Protein 1DCQ (pdb70)

Structure (mmCIF, N/CA/C/O backbone):
data_1DCQ
#
_entry.id   1DCQ
#
_cell.length_a   73.935
_cell.length_b   132.208
_cell.length_c   59.817
_cell.angle_alpha   90.00
_cell.angle_beta   90.00
_cell.angle_gamma   90.00
#
_symmetry.space_group_name_H-M   'C 2 2 21'
#
loop_
_entity.id
_entity.type
_entity.pdbx_description
1 polymer 'PYK2-ASSOCIATED PROTEIN BETA'
2 non-polymer 'ZINC ION'
3 water water
#
loop_
_atom_site.group_PDB
_atom_site.id
_atom_site.type_symbol
_atom_site.label_atom_id
_atom_site.label_alt_id
_atom_site.label_comp_id
_atom_site.label_asym_id
_atom_site.label_entity_id
_atom_site.label_seq_id
_atom_site.pdbx_PDB_ins_code
_atom_site.Cartn_x
_atom_site.Cartn_y
_atom_site.Cartn_z
_atom_site.occupancy
_atom_site.B_iso_or_equiv
_atom_site.auth_seq_id
_atom_site.auth_comp_id
_atom_site.auth_asym_id
_atom_site.auth_atom_id
_atom_site.pdbx_PDB_model_num
ATOM 1 N N . LEU A 1 3 ? 32.843 27.132 16.580 1.00 40.36 247 LEU A N 1
ATOM 2 C CA . LEU A 1 3 ? 31.631 27.241 15.708 1.00 41.40 247 LEU A CA 1
ATOM 3 C C . LEU A 1 3 ? 30.874 25.912 15.672 1.00 39.94 247 LEU A C 1
ATOM 4 O O . LEU A 1 3 ? 29.770 25.791 16.189 1.00 39.67 247 LEU A O 1
ATOM 9 N N . THR A 1 4 ? 31.487 24.923 15.042 1.00 39.00 248 THR A N 1
ATOM 10 C CA . THR A 1 4 ? 30.885 23.614 14.950 1.00 39.35 248 THR A CA 1
ATOM 11 C C . THR A 1 4 ? 30.686 23.098 16.376 1.00 38.85 248 THR A C 1
ATOM 12 O O . THR A 1 4 ? 29.694 22.419 16.671 1.00 36.08 248 THR A O 1
ATOM 16 N N . LYS A 1 5 ? 31.615 23.447 17.267 1.00 36.04 249 LYS A N 1
ATOM 17 C CA . LYS A 1 5 ? 31.520 23.010 18.653 1.00 35.33 249 LYS A CA 1
ATOM 18 C C . LYS A 1 5 ? 30.336 23.673 19.325 1.00 35.59 249 LYS A C 1
ATOM 19 O O . LYS A 1 5 ? 29.624 23.044 20.117 1.00 34.68 249 LYS A O 1
ATOM 21 N N . GLU A 1 6 ? 30.102 24.942 19.020 1.00 32.96 250 GLU A N 1
ATOM 22 C CA . GLU A 1 6 ? 28.970 25.600 19.644 1.00 34.44 250 GLU A CA 1
ATOM 23 C C . GLU A 1 6 ? 27.621 25.038 19.154 1.00 31.16 250 GLU A C 1
ATOM 24 O O . GLU A 1 6 ? 26.656 24.997 19.915 1.00 29.25 250 GLU A O 1
ATOM 30 N N . ILE A 1 7 ? 27.567 24.601 17.898 1.00 28.57 251 ILE A N 1
ATOM 31 C CA . ILE A 1 7 ? 26.339 24.039 17.325 1.00 27.33 251 ILE A CA 1
ATOM 32 C C . ILE A 1 7 ? 26.116 22.658 17.945 1.00 29.05 251 ILE A C 1
ATOM 33 O O . ILE A 1 7 ? 24.988 22.269 18.256 1.00 26.29 251 ILE A O 1
ATOM 38 N N . ILE A 1 8 ? 27.208 21.931 18.149 1.00 30.55 252 ILE A N 1
ATOM 39 C CA . ILE A 1 8 ? 27.120 20.604 18.729 1.00 33.40 252 ILE A CA 1
ATOM 40 C C . ILE A 1 8 ? 26.619 20.633 20.171 1.00 34.35 252 ILE A C 1
ATOM 41 O O . ILE A 1 8 ? 25.818 19.789 20.573 1.00 34.78 252 ILE A O 1
ATOM 46 N N . SER A 1 9 ? 27.076 21.605 20.948 1.00 34.28 253 SER A N 1
ATOM 47 C CA . SER A 1 9 ? 26.637 21.703 22.332 1.00 36.15 253 SER A CA 1
ATOM 48 C C . SER A 1 9 ? 25.160 22.057 22.336 1.00 35.51 253 SER A C 1
ATOM 49 O O . SER A 1 9 ? 24.409 21.631 23.220 1.00 34.20 253 SER A O 1
ATOM 52 N N . GLU A 1 10 ? 24.758 22.859 21.353 1.00 33.34 254 GLU A N 1
ATOM 53 C CA . GLU A 1 10 ? 23.362 23.253 21.219 1.00 33.96 254 GLU A CA 1
ATOM 54 C C . GLU A 1 10 ? 22.546 21.996 20.885 1.00 31.32 254 GLU A C 1
ATOM 55 O O . GLU A 1 10 ? 21.518 21.715 21.503 1.00 30.76 254 GLU A O 1
ATOM 61 N N . VAL A 1 11 ? 23.029 21.235 19.913 1.00 28.16 255 VAL A N 1
ATOM 62 C CA . VAL A 1 11 ? 22.354 20.015 19.509 1.00 29.44 255 VAL A CA 1
ATOM 63 C C . VAL A 1 11 ? 22.231 19.045 20.686 1.00 31.16 255 VAL A C 1
ATOM 64 O O . VAL A 1 11 ? 21.192 18.418 20.880 1.00 28.52 255 VAL A O 1
ATOM 68 N N . GLN A 1 12 ? 23.286 18.936 21.486 1.00 32.23 256 GLN A N 1
ATOM 69 C CA . GLN A 1 12 ? 23.255 18.045 22.632 1.00 33.01 256 GLN A CA 1
ATOM 70 C C . GLN A 1 12 ? 22.288 18.527 23.703 1.00 34.25 256 GLN A C 1
ATOM 71 O O . GLN A 1 12 ? 21.750 17.718 24.457 1.00 33.54 256 GLN A O 1
ATOM 77 N N . ARG A 1 13 ? 22.064 19.837 23.777 1.00 34.69 257 ARG A N 1
ATOM 78 C CA . ARG A 1 13 ? 21.162 20.376 24.795 1.00 36.89 257 ARG A CA 1
ATOM 79 C C . ARG A 1 13 ? 19.697 20.398 24.380 1.00 35.64 257 ARG A C 1
ATOM 80 O O . ARG A 1 13 ? 18.834 20.723 25.194 1.00 35.31 257 ARG A O 1
ATOM 88 N N . MET A 1 14 ? 19.411 20.068 23.125 1.00 34.64 258 MET A N 1
ATOM 89 C CA . MET A 1 14 ? 18.025 20.076 22.666 1.00 35.31 258 MET A CA 1
ATOM 90 C C . MET A 1 14 ? 17.182 19.123 23.507 1.00 36.36 258 MET A C 1
ATOM 91 O O . MET A 1 14 ? 17.577 17.979 23.770 1.00 34.17 258 MET A O 1
ATOM 96 N N . THR A 1 15 ? 16.023 19.608 23.937 1.00 37.42 259 THR A N 1
ATOM 97 C CA . THR A 1 15 ? 15.130 18.797 24.754 1.00 38.71 259 THR A CA 1
ATOM 98 C C . THR A 1 15 ? 14.819 17.511 23.986 1.00 36.33 259 THR A C 1
ATOM 99 O O . THR A 1 15 ? 14.336 17.566 22.859 1.00 37.50 259 THR A O 1
ATOM 103 N N . GLY A 1 16 ? 15.112 16.360 24.593 1.00 34.68 260 GLY A N 1
ATOM 104 C CA . GLY A 1 16 ? 14.863 15.080 23.941 1.00 31.31 260 GLY A CA 1
ATOM 105 C C . GLY A 1 16 ? 16.125 14.438 23.368 1.00 30.09 260 GLY A C 1
ATOM 106 O O . GLY A 1 16 ? 16.154 13.246 23.058 1.00 28.46 260 GLY A O 1
ATOM 107 N N . ASN A 1 17 ? 17.183 15.225 23.217 1.00 27.72 261 ASN A N 1
ATOM 108 C CA . ASN A 1 17 ? 18.429 14.691 22.688 1.00 27.23 261 ASN A CA 1
ATOM 109 C C . ASN A 1 17 ? 19.317 14.121 23.794 1.00 27.18 261 ASN A C 1
ATOM 110 O O . ASN A 1 17 ? 20.479 13.797 23.564 1.00 26.02 261 ASN A O 1
ATOM 115 N N . ASP A 1 18 ? 18.756 13.979 24.993 1.00 28.38 262 ASP A N 1
ATOM 116 C CA . ASP A 1 18 ? 19.510 13.427 26.122 1.00 29.46 262 ASP A CA 1
ATOM 117 C C . ASP A 1 18 ? 19.362 11.917 26.234 1.00 29.59 262 ASP A C 1
ATOM 118 O O . ASP A 1 18 ? 19.974 11.282 27.103 1.00 28.70 262 ASP A O 1
ATOM 123 N N . VAL A 1 19 ? 18.553 11.336 25.349 1.00 28.58 263 VAL A N 1
ATOM 124 C CA . VAL A 1 19 ? 18.355 9.884 25.334 1.00 26.91 263 VAL A CA 1
ATOM 125 C C . VAL A 1 19 ? 18.457 9.341 23.893 1.00 25.24 263 VAL A C 1
ATOM 126 O O . VAL A 1 19 ? 18.024 9.994 22.941 1.00 21.76 263 VAL A O 1
ATOM 130 N N . CYS A 1 20 ? 19.044 8.158 23.741 1.00 23.42 264 CYS A N 1
ATOM 131 C CA . CYS A 1 20 ? 19.183 7.548 22.423 1.00 24.68 264 CYS A CA 1
ATOM 132 C C . CYS A 1 20 ? 17.812 7.450 21.754 1.00 25.12 264 CYS A C 1
ATOM 133 O O . CYS A 1 20 ? 16.845 6.969 22.362 1.00 22.23 264 CYS A O 1
ATOM 136 N N . CYS A 1 21 ? 17.743 7.914 20.506 1.00 24.41 265 CYS A N 1
ATOM 137 C CA . CYS A 1 21 ? 16.508 7.902 19.725 1.00 23.27 265 CYS A CA 1
ATOM 138 C C . CYS A 1 21 ? 15.844 6.523 19.659 1.00 22.30 265 CYS A C 1
ATOM 139 O O . CYS A 1 21 ? 14.628 6.432 19.666 1.00 21.88 265 CYS A O 1
ATOM 142 N N . ASP A 1 22 ? 16.653 5.464 19.602 1.00 22.69 266 ASP A N 1
ATOM 143 C CA . ASP A 1 22 ? 16.145 4.098 19.471 1.00 22.51 266 ASP A CA 1
ATOM 144 C C . ASP A 1 22 ? 16.127 3.185 20.694 1.00 25.28 266 ASP A C 1
ATOM 145 O O . ASP A 1 22 ? 15.496 2.122 20.632 1.00 25.07 266 ASP A O 1
ATOM 150 N N . CYS A 1 23 ? 16.826 3.528 21.776 1.00 25.23 267 CYS A N 1
ATOM 151 C CA . CYS A 1 23 ? 16.785 2.635 22.940 1.00 27.05 267 CYS A CA 1
ATOM 152 C C . CYS A 1 23 ? 16.694 3.337 24.293 1.00 28.47 267 CYS A C 1
ATOM 153 O O . CYS A 1 23 ? 16.546 2.675 25.321 1.00 29.13 267 CYS A O 1
ATOM 156 N N . GLY A 1 24 ? 16.780 4.664 24.296 1.00 28.06 268 GLY A N 1
ATOM 157 C CA . GLY A 1 24 ? 16.694 5.401 25.550 1.00 27.57 268 GLY A CA 1
ATOM 158 C C . GLY A 1 24 ? 17.987 5.576 26.338 1.00 27.20 268 GLY A C 1
ATOM 159 O O . GLY A 1 24 ? 18.004 6.295 27.332 1.00 27.24 268 GLY A O 1
ATOM 160 N N . ALA A 1 25 ? 19.067 4.927 25.904 1.00 27.80 269 ALA A N 1
ATOM 161 C CA . ALA A 1 25 ? 20.357 5.034 26.589 1.00 27.44 269 ALA A CA 1
ATOM 162 C C . ALA A 1 25 ? 20.694 6.521 26.802 1.00 28.07 269 ALA A C 1
ATOM 163 O O . ALA A 1 25 ? 20.527 7.343 25.906 1.00 29.41 269 ALA A O 1
ATOM 165 N N . PRO A 1 26 ? 21.175 6.890 27.998 1.00 28.62 270 PRO A N 1
ATOM 166 C CA . PRO A 1 26 ? 21.481 8.314 28.193 1.00 28.42 270 PRO A CA 1
ATOM 167 C C . PRO A 1 26 ? 22.679 8.869 27.408 1.00 28.25 270 PRO A C 1
ATOM 168 O O . PRO A 1 26 ? 23.622 8.146 27.088 1.00 26.54 270 PRO A O 1
ATOM 172 N N . ASP A 1 27 ? 22.603 10.159 27.086 1.00 28.09 271 ASP A N 1
ATOM 173 C CA . ASP A 1 27 ? 23.676 10.865 26.390 1.00 29.68 271 ASP A CA 1
ATOM 174 C C . ASP A 1 27 ? 24.146 10.248 25.080 1.00 28.61 271 ASP A C 1
ATOM 175 O O . ASP A 1 27 ? 25.315 9.851 24.954 1.00 27.49 271 ASP A O 1
ATOM 180 N N . PRO A 1 28 ? 23.251 10.171 24.079 1.00 25.52 272 PRO A N 1
ATOM 181 C CA . PRO A 1 28 ? 23.637 9.597 22.791 1.00 26.10 272 PRO A CA 1
ATOM 182 C C . PRO A 1 28 ? 24.625 10.547 22.111 1.00 26.00 272 PRO A C 1
ATOM 183 O O . PRO A 1 28 ? 24.450 11.764 22.172 1.00 27.77 272 PRO A O 1
ATOM 187 N N . THR A 1 29 ? 25.655 10.003 21.470 1.00 26.28 273 THR A N 1
ATOM 188 C CA . THR A 1 29 ? 26.642 10.845 20.801 1.00 27.56 273 THR A CA 1
ATOM 189 C C . THR A 1 29 ? 26.833 10.506 19.324 1.00 29.27 273 THR A C 1
ATOM 190 O O . THR A 1 29 ? 27.730 11.053 18.667 1.00 29.32 273 THR A O 1
ATOM 194 N N . TRP A 1 30 ? 26.008 9.604 18.794 1.00 28.32 274 TRP A N 1
ATOM 195 C CA . TRP A 1 30 ? 26.119 9.270 17.380 1.00 27.86 274 TRP A CA 1
ATOM 196 C C . TRP A 1 30 ? 24.995 9.916 16.576 1.00 26.40 274 TRP A C 1
ATOM 197 O O . TRP A 1 30 ? 23.803 9.734 16.844 1.00 24.19 274 TRP A O 1
ATOM 208 N N . LEU A 1 31 ? 25.412 10.706 15.598 1.00 25.59 275 LEU A N 1
ATOM 209 C CA . LEU A 1 31 ? 24.497 11.436 14.748 1.00 23.88 275 LEU A CA 1
ATOM 210 C C . LEU A 1 31 ? 24.226 10.797 13.401 1.00 24.16 275 LEU A C 1
ATOM 211 O O . LEU A 1 31 ? 25.145 10.374 12.693 1.00 26.05 275 LEU A O 1
ATOM 216 N N . SER A 1 32 ? 22.946 10.723 13.062 1.00 22.33 276 SER A N 1
ATOM 217 C CA . SER A 1 32 ? 22.525 10.229 11.759 1.00 22.41 276 SER A CA 1
ATOM 218 C C . SER A 1 32 ? 22.291 11.574 11.065 1.00 20.95 276 SER A C 1
ATOM 219 O O . SER A 1 32 ? 21.254 12.214 11.268 1.00 20.58 276 SER A O 1
ATOM 222 N N . THR A 1 33 ? 23.266 12.005 10.264 1.00 17.81 277 THR A N 1
ATOM 223 C CA . THR A 1 33 ? 23.209 13.305 9.613 1.00 17.02 277 THR A CA 1
ATOM 224 C C . THR A 1 33 ? 22.026 13.537 8.673 1.00 18.88 277 THR A C 1
ATOM 225 O O . THR A 1 33 ? 21.519 14.645 8.592 1.00 20.66 277 THR A O 1
ATOM 229 N N . ASN A 1 34 ? 21.575 12.512 7.960 1.00 18.54 278 ASN A N 1
ATOM 230 C CA . ASN A 1 34 ? 20.431 12.705 7.069 1.00 19.11 278 ASN A CA 1
ATOM 231 C C . ASN A 1 34 ? 19.076 12.728 7.812 1.00 18.23 278 ASN A C 1
ATOM 232 O O . ASN A 1 34 ? 18.075 13.141 7.244 1.00 19.46 278 ASN A O 1
ATOM 237 N N . LEU A 1 35 ? 19.051 12.284 9.067 1.00 18.77 279 LEU A N 1
ATOM 238 C CA . LEU A 1 35 ? 17.810 12.261 9.845 1.00 20.80 279 LEU A CA 1
ATOM 239 C C . LEU A 1 35 ? 17.743 13.252 11.017 1.00 20.97 279 LEU A C 1
ATOM 240 O O . LEU A 1 35 ? 16.676 13.453 11.601 1.00 21.18 279 LEU A O 1
ATOM 245 N N . GLY A 1 36 ? 18.879 13.851 11.374 1.00 21.54 280 GLY A N 1
ATOM 246 C CA . GLY A 1 36 ? 18.900 14.803 12.476 1.00 19.67 280 GLY A CA 1
ATOM 247 C C . GLY A 1 36 ? 18.646 14.213 13.862 1.00 20.66 280 GLY A C 1
ATOM 248 O O . GLY A 1 36 ? 18.106 14.895 14.745 1.00 20.06 280 GLY A O 1
ATOM 249 N N . ILE A 1 37 ? 19.038 12.958 14.072 1.00 20.53 281 ILE A N 1
ATOM 250 C CA . ILE A 1 37 ? 18.829 12.308 15.373 1.00 21.13 281 ILE A CA 1
ATOM 251 C C . ILE A 1 37 ? 20.104 11.748 15.992 1.00 21.75 281 ILE A C 1
ATOM 252 O O . ILE A 1 37 ? 21.090 11.515 15.289 1.00 20.78 281 ILE A O 1
ATOM 257 N N . LEU A 1 38 ? 20.067 11.516 17.307 1.00 21.33 282 LEU A N 1
ATOM 258 C CA . LEU A 1 38 ? 21.220 11.005 18.045 1.00 22.24 282 LEU A CA 1
ATOM 259 C C . LEU A 1 38 ? 20.974 9.635 18.700 1.00 22.45 282 LEU A C 1
ATOM 260 O O . LEU A 1 38 ? 19.924 9.415 19.332 1.00 21.85 282 LEU A O 1
ATOM 265 N N . THR A 1 39 ? 21.949 8.732 18.565 1.00 21.29 283 THR A N 1
ATOM 266 C CA . THR A 1 39 ? 21.858 7.382 19.142 1.00 24.38 283 THR A CA 1
ATOM 267 C C . THR A 1 39 ? 23.093 7.004 19.959 1.00 27.59 283 THR A C 1
ATOM 268 O O . THR A 1 39 ? 24.132 7.677 19.886 1.00 29.44 283 THR A O 1
ATOM 272 N N . CYS A 1 40 ? 22.971 5.918 20.727 1.00 30.01 284 CYS A N 1
ATOM 273 C CA . CYS A 1 40 ? 24.078 5.393 21.529 1.00 29.93 284 CYS A CA 1
ATOM 274 C C . CYS A 1 40 ? 24.965 4.664 20.527 1.00 30.37 284 CYS A C 1
ATOM 275 O O . CYS A 1 40 ? 24.570 4.472 19.373 1.00 30.13 284 CYS A O 1
ATOM 278 N N . ILE A 1 41 ? 26.141 4.222 20.960 1.00 31.27 285 ILE A N 1
ATOM 279 C CA . ILE A 1 41 ? 27.050 3.537 20.044 1.00 32.33 285 ILE A CA 1
ATOM 280 C C . ILE A 1 41 ? 26.530 2.191 19.536 1.00 31.23 285 ILE A C 1
ATOM 281 O O . ILE A 1 41 ? 26.769 1.817 18.384 1.00 28.57 285 ILE A O 1
ATOM 286 N N . GLU A 1 42 ? 25.809 1.468 20.386 1.00 31.34 286 GLU A N 1
ATOM 287 C CA . GLU A 1 42 ? 25.284 0.161 19.995 1.00 32.81 286 GLU A CA 1
ATOM 288 C C . GLU A 1 42 ? 24.262 0.273 18.867 1.00 31.16 286 GLU A C 1
ATOM 289 O O . GLU A 1 42 ? 24.368 -0.411 17.849 1.00 28.00 286 GLU A O 1
ATOM 295 N N . CYS A 1 43 ? 23.273 1.140 19.047 1.00 29.70 287 CYS A N 1
ATOM 296 C CA . CYS A 1 43 ? 22.268 1.320 18.007 1.00 31.23 287 CYS A CA 1
ATOM 297 C C . CYS A 1 43 ? 22.958 1.889 16.760 1.00 32.16 287 CYS A C 1
ATOM 298 O O . CYS A 1 43 ? 22.571 1.590 15.631 1.00 30.30 287 CYS A O 1
ATOM 301 N N . SER A 1 44 ? 23.987 2.706 16.984 1.00 32.28 288 SER A N 1
ATOM 302 C CA . SER A 1 44 ? 24.724 3.307 15.885 1.00 33.21 288 SER A CA 1
ATOM 303 C C . SER A 1 44 ? 25.256 2.225 14.961 1.00 32.62 288 SER A C 1
ATOM 304 O O . SER A 1 44 ? 25.213 2.362 13.732 1.00 31.83 288 SER A O 1
ATOM 307 N N . GLY A 1 45 ? 25.761 1.149 15.561 1.00 32.35 289 GLY A N 1
ATOM 308 C CA . GLY A 1 45 ? 26.273 0.039 14.777 1.00 31.74 289 GLY A CA 1
ATOM 309 C C . GLY A 1 45 ? 25.238 -0.544 13.818 1.00 32.17 289 GLY A C 1
ATOM 310 O O . GLY A 1 45 ? 25.591 -0.931 12.701 1.00 30.36 289 GLY A O 1
ATOM 311 N N . ILE A 1 46 ? 23.967 -0.625 14.233 1.00 31.89 290 ILE A N 1
ATOM 312 C CA . ILE A 1 46 ? 22.941 -1.176 13.340 1.00 31.84 290 ILE A CA 1
ATOM 313 C C . ILE A 1 46 ? 22.644 -0.218 12.196 1.00 32.81 290 ILE A C 1
ATOM 314 O O . ILE A 1 46 ? 22.492 -0.639 11.041 1.00 33.31 290 ILE A O 1
ATOM 319 N N . HIS A 1 47 ? 22.533 1.070 12.522 1.00 32.00 291 HIS A N 1
ATOM 320 C CA . HIS A 1 47 ? 22.270 2.083 11.506 1.00 32.20 291 HIS A CA 1
ATOM 321 C C . HIS A 1 47 ? 23.330 1.965 10.383 1.00 32.78 291 HIS A C 1
ATOM 322 O O . HIS A 1 47 ? 22.996 2.036 9.208 1.00 30.19 291 HIS A O 1
ATOM 329 N N . ARG A 1 48 ? 24.599 1.779 10.749 1.00 34.40 292 ARG A N 1
ATOM 330 C CA . ARG A 1 48 ? 25.661 1.643 9.742 1.00 38.28 292 ARG A CA 1
ATOM 331 C C . ARG A 1 48 ? 25.337 0.541 8.738 1.00 39.00 292 ARG A C 1
ATOM 332 O O . ARG A 1 48 ? 25.593 0.681 7.543 1.00 41.04 292 ARG A O 1
ATOM 340 N N . GLU A 1 49 ? 24.764 -0.551 9.229 1.00 38.10 293 GLU A N 1
ATOM 341 C CA . GLU A 1 49 ? 24.403 -1.684 8.387 1.00 38.52 293 GLU A CA 1
ATOM 342 C C . GLU A 1 49 ? 23.261 -1.378 7.414 1.00 38.60 293 GLU A C 1
ATOM 343 O O . GLU A 1 49 ? 23.155 -1.995 6.353 1.00 38.53 293 GLU A O 1
ATOM 345 N N . LEU A 1 50 ? 22.403 -0.429 7.770 1.00 38.43 294 LEU A N 1
ATOM 346 C CA . LEU A 1 50 ? 21.287 -0.084 6.899 1.00 38.88 294 LEU A CA 1
ATOM 347 C C . LEU A 1 50 ? 21.771 0.478 5.561 1.00 38.29 294 LEU A C 1
ATOM 348 O O . LEU A 1 50 ? 21.132 0.275 4.528 1.00 37.19 294 LEU A O 1
ATOM 353 N N . GLY A 1 51 ? 22.909 1.167 5.583 1.00 38.69 295 GLY A N 1
ATOM 354 C CA . GLY A 1 51 ? 23.434 1.756 4.362 1.00 41.25 295 GLY A CA 1
ATOM 355 C C . GLY A 1 51 ? 23.109 3.242 4.290 1.00 43.10 295 GLY A C 1
ATOM 356 O O . GLY A 1 51 ? 22.116 3.701 4.862 1.00 42.47 295 GLY A O 1
ATOM 357 N N . VAL A 1 52 ? 23.946 3.996 3.586 1.00 43.89 296 VAL A N 1
ATOM 358 C CA . VAL A 1 52 ? 23.768 5.439 3.455 1.00 45.67 296 VAL A CA 1
ATOM 359 C C . VAL A 1 52 ? 22.415 5.886 2.888 1.00 44.68 296 VAL A C 1
ATOM 360 O O . VAL A 1 52 ? 22.017 7.029 3.081 1.00 46.17 296 VAL A O 1
ATOM 364 N N . HIS A 1 53 ? 21.715 4.997 2.191 1.00 45.07 297 HIS A N 1
ATOM 365 C CA . HIS A 1 53 ? 20.400 5.326 1.641 1.00 43.63 297 HIS A CA 1
ATOM 366 C C . HIS A 1 53 ? 19.354 5.383 2.757 1.00 43.77 297 HIS A C 1
ATOM 367 O O . HIS A 1 53 ? 18.175 5.675 2.507 1.00 45.19 297 HIS A O 1
ATOM 369 N N . TYR A 1 54 ? 19.777 5.096 3.984 1.00 40.33 298 TYR A N 1
ATOM 370 C CA . TYR A 1 54 ? 18.859 5.135 5.109 1.00 38.45 298 TYR A CA 1
ATOM 371 C C . TYR A 1 54 ? 19.350 5.948 6.290 1.00 35.27 298 TYR A C 1
ATOM 372 O O . TYR A 1 54 ? 18.575 6.673 6.907 1.00 31.19 298 TYR A O 1
ATOM 381 N N . SER A 1 55 ? 20.636 5.836 6.605 1.00 34.75 299 SER A N 1
ATOM 382 C CA . SER A 1 55 ? 21.201 6.548 7.750 1.00 35.35 299 SER A CA 1
ATOM 383 C C . SER A 1 55 ? 22.723 6.682 7.650 1.00 36.49 299 SER A C 1
ATOM 384 O O . SER A 1 55 ? 23.442 5.685 7.551 1.00 36.76 299 SER A O 1
ATOM 387 N N . ARG A 1 56 ? 23.207 7.916 7.700 1.00 36.56 300 ARG A N 1
ATOM 388 C CA . ARG A 1 56 ? 24.641 8.197 7.599 1.00 36.27 300 ARG A CA 1
ATOM 389 C C . ARG A 1 56 ? 25.150 8.635 8.965 1.00 36.04 300 ARG A C 1
ATOM 390 O O . ARG A 1 56 ? 24.923 9.773 9.397 1.00 31.91 300 ARG A O 1
ATOM 398 N N . MET A 1 57 ? 25.834 7.712 9.639 1.00 35.98 301 MET A N 1
ATOM 399 C CA . MET A 1 57 ? 26.350 7.938 10.981 1.00 37.74 301 MET A CA 1
ATOM 400 C C . MET A 1 57 ? 27.683 8.656 11.077 1.00 39.35 301 MET A C 1
ATOM 401 O O . MET A 1 57 ? 28.543 8.518 10.208 1.00 40.43 301 MET A O 1
ATOM 406 N N . GLN A 1 58 ? 27.832 9.413 12.163 1.00 39.64 302 GLN A N 1
ATOM 407 C CA . GLN A 1 58 ? 29.046 10.171 12.472 1.00 41.00 302 GLN A CA 1
ATOM 408 C C . GLN A 1 58 ? 29.012 10.434 13.971 1.00 40.42 302 GLN A C 1
ATOM 409 O O . GLN A 1 58 ? 27.934 10.667 14.536 1.00 39.09 302 GLN A O 1
ATOM 415 N N . SER A 1 59 ? 30.170 10.373 14.624 1.00 38.65 303 SER A N 1
ATOM 416 C CA . SER A 1 59 ? 30.214 10.660 16.045 1.00 39.80 303 SER A CA 1
ATOM 417 C C . SER A 1 59 ? 30.164 12.173 16.205 1.00 41.81 303 SER A C 1
ATOM 418 O O . SER A 1 59 ? 30.966 12.903 15.622 1.00 43.21 303 SER A O 1
ATOM 421 N N . LEU A 1 60 ? 29.214 12.628 17.005 1.00 42.21 304 LEU A N 1
ATOM 422 C CA . LEU A 1 60 ? 29.002 14.040 17.250 1.00 44.69 304 LEU A CA 1
ATOM 423 C C . LEU A 1 60 ? 30.127 14.686 18.054 1.00 46.30 304 LEU A C 1
ATOM 424 O O . LEU A 1 60 ? 30.477 15.845 17.829 1.00 48.21 304 LEU A O 1
ATOM 429 N N . THR A 1 61 ? 30.697 13.935 18.989 1.00 47.18 305 THR A N 1
ATOM 430 C CA . THR A 1 61 ? 31.761 14.455 19.838 1.00 47.56 305 THR A CA 1
ATOM 431 C C . THR A 1 61 ? 33.167 13.975 19.487 1.00 47.43 305 THR A C 1
ATOM 432 O O . THR A 1 61 ? 34.151 14.523 19.990 1.00 47.37 305 THR A O 1
ATOM 436 N N . LEU A 1 62 ? 33.271 12.951 18.649 1.00 46.24 306 LEU A N 1
ATOM 437 C CA . LEU A 1 62 ? 34.585 12.437 18.298 1.00 45.47 306 LEU A CA 1
ATOM 438 C C . LEU A 1 62 ? 35.015 12.766 16.882 1.00 45.50 306 LEU A C 1
ATOM 439 O O . LEU A 1 62 ? 36.200 12.994 16.627 1.00 47.18 306 LEU A O 1
ATOM 444 N N . ASP A 1 63 ? 34.062 12.798 15.961 1.00 44.64 307 ASP A N 1
ATOM 445 C CA . ASP A 1 63 ? 34.380 13.085 14.571 1.00 44.59 307 ASP A CA 1
ATOM 446 C C . ASP A 1 63 ? 34.354 14.563 14.193 1.00 44.93 307 ASP A C 1
ATOM 447 O O . ASP A 1 63 ? 33.692 15.383 14.840 1.00 44.61 307 ASP A O 1
ATOM 452 N N . VAL A 1 64 ? 35.097 14.881 13.137 1.00 44.69 308 VAL A N 1
ATOM 453 C CA . VAL A 1 64 ? 35.193 16.235 12.607 1.00 45.06 308 VAL A CA 1
ATOM 454 C C . VAL A 1 64 ? 34.032 16.400 11.618 1.00 44.78 308 VAL A C 1
ATOM 455 O O . VAL A 1 64 ? 33.832 15.558 10.745 1.00 44.39 308 VAL A O 1
ATOM 459 N N . LEU A 1 65 ? 33.265 17.477 11.756 1.00 43.05 309 LEU A N 1
ATOM 460 C CA . LEU A 1 65 ? 32.115 17.685 10.880 1.00 41.87 309 LEU A CA 1
ATOM 461 C C . LEU A 1 65 ? 32.040 19.065 10.244 1.00 40.16 309 LEU A C 1
ATOM 462 O O . LEU A 1 65 ? 32.436 20.063 10.854 1.00 39.24 309 LEU A O 1
ATOM 467 N N . GLY A 1 66 ? 31.528 19.107 9.014 1.00 38.04 310 GLY A N 1
ATOM 468 C CA . GLY A 1 66 ? 31.334 20.378 8.334 1.00 36.72 310 GLY A CA 1
ATOM 469 C C . GLY A 1 66 ? 30.012 20.883 8.893 1.00 34.72 310 GLY A C 1
ATOM 470 O O . GLY A 1 66 ? 29.128 20.073 9.182 1.00 34.64 310 GLY A O 1
ATOM 471 N N . THR A 1 67 ? 29.837 22.187 9.061 1.00 32.84 311 THR A N 1
ATOM 472 C CA . THR A 1 67 ? 28.570 22.635 9.626 1.00 31.14 311 THR A CA 1
ATOM 473 C C . THR A 1 67 ? 27.371 22.196 8.784 1.00 29.44 311 THR A C 1
ATOM 474 O O . THR A 1 67 ? 26.265 22.115 9.296 1.00 27.83 311 THR A O 1
ATOM 478 N N . SER A 1 68 ? 27.587 21.897 7.508 1.00 27.51 312 SER A N 1
ATOM 479 C CA . SER A 1 68 ? 26.473 21.483 6.662 1.00 29.23 312 SER A CA 1
ATOM 480 C C . SER A 1 68 ? 25.887 20.146 7.130 1.00 30.07 312 SER A C 1
ATOM 481 O O . SER A 1 68 ? 24.736 19.824 6.834 1.00 30.17 312 SER A O 1
ATOM 484 N N . GLU A 1 69 ? 26.671 19.386 7.886 1.00 28.82 313 GLU A N 1
ATOM 485 C CA . GLU A 1 69 ? 26.216 18.094 8.364 1.00 27.81 313 GLU A CA 1
ATOM 486 C C . GLU A 1 69 ? 25.406 18.212 9.648 1.00 26.87 313 GLU A C 1
ATOM 487 O O . GLU A 1 69 ? 24.923 17.206 10.175 1.00 24.64 313 GLU A O 1
ATOM 493 N N . LEU A 1 70 ? 25.269 19.438 10.149 1.00 23.62 314 LEU A N 1
ATOM 494 C CA . LEU A 1 70 ? 24.525 19.687 11.370 1.00 22.71 314 LEU A CA 1
ATOM 495 C C . LEU A 1 70 ? 23.234 20.444 11.123 1.00 21.55 314 LEU A C 1
ATOM 496 O O . LEU A 1 70 ? 22.544 20.810 12.065 1.00 20.93 314 LEU A O 1
ATOM 501 N N . LEU A 1 71 ? 22.925 20.704 9.860 1.00 19.80 315 LEU A N 1
ATOM 502 C CA . LEU A 1 71 ? 21.707 21.417 9.533 1.00 21.29 315 LEU A CA 1
ATOM 503 C C . LEU A 1 71 ? 20.477 20.665 10.054 1.00 19.81 315 LEU A C 1
ATOM 504 O O . LEU A 1 71 ? 19.563 21.255 10.658 1.00 18.96 315 LEU A O 1
ATOM 509 N N . LEU A 1 72 ? 20.462 19.361 9.825 1.00 18.30 316 LEU A N 1
ATOM 510 C CA . LEU A 1 72 ? 19.326 18.558 10.234 1.00 20.01 316 LEU A CA 1
ATOM 511 C C . LEU A 1 72 ? 19.291 18.308 11.734 1.00 21.04 316 LEU A C 1
ATOM 512 O O . LEU A 1 72 ? 18.216 18.358 12.352 1.00 22.31 316 LEU A O 1
ATOM 517 N N . ALA A 1 73 ? 20.459 18.068 12.328 1.00 20.83 317 ALA A N 1
ATOM 518 C CA . ALA A 1 73 ? 20.554 17.842 13.776 1.00 20.96 317 ALA A CA 1
ATOM 519 C C . ALA A 1 73 ? 19.955 19.048 14.504 1.00 23.79 317 ALA A C 1
ATOM 520 O O . ALA A 1 73 ? 19.189 18.899 15.475 1.00 21.66 317 ALA A O 1
ATOM 522 N N . LYS A 1 74 ? 20.309 20.240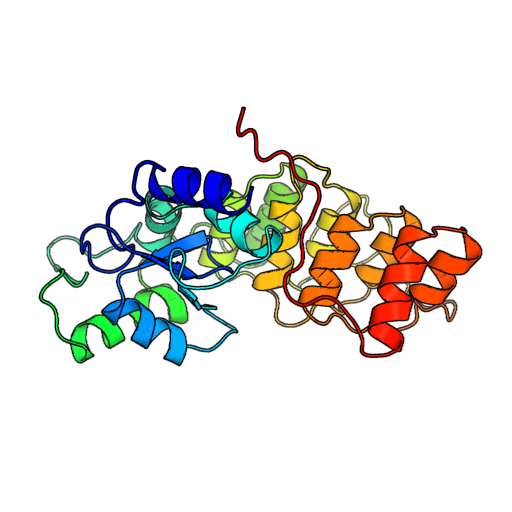 14.015 1.00 23.07 318 LYS A N 1
ATOM 523 C CA . LYS A 1 74 ? 19.846 21.499 14.598 1.00 24.43 318 LYS A CA 1
ATOM 524 C C . LYS A 1 74 ? 18.340 21.746 14.481 1.00 24.81 318 LYS A C 1
ATOM 525 O O . LYS A 1 74 ? 17.736 22.394 15.340 1.00 23.44 318 LYS A O 1
ATOM 531 N N . ASN A 1 75 ? 17.747 21.232 13.410 1.00 22.81 319 ASN A N 1
ATOM 532 C CA . ASN A 1 75 ? 16.335 21.455 13.125 1.00 22.91 319 ASN A CA 1
ATOM 533 C C . ASN A 1 75 ? 15.361 20.310 13.409 1.00 23.42 319 ASN A C 1
ATOM 534 O O . ASN A 1 75 ? 14.138 20.519 13.411 1.00 24.45 319 ASN A O 1
ATOM 539 N N . ILE A 1 76 ? 15.873 19.107 13.644 1.00 22.12 320 ILE A N 1
ATOM 540 C CA . ILE A 1 76 ? 14.975 17.985 13.910 1.00 22.51 320 ILE A CA 1
ATOM 541 C C . ILE A 1 76 ? 15.063 17.503 15.362 1.00 22.83 320 ILE A C 1
ATOM 542 O O . ILE A 1 76 ? 14.274 17.952 16.197 1.00 23.28 320 ILE A O 1
ATOM 547 N N . GLY A 1 77 ? 16.007 16.622 15.682 1.00 23.12 321 GLY A N 1
ATOM 548 C CA . GLY A 1 77 ? 16.122 16.167 17.064 1.00 23.97 321 GLY A CA 1
ATOM 549 C C . GLY A 1 77 ? 15.264 14.956 17.377 1.00 23.09 321 GLY A C 1
ATOM 550 O O . GLY A 1 77 ? 14.209 14.778 16.773 1.00 21.93 321 GLY A O 1
ATOM 551 N N . ASN A 1 78 ? 15.711 14.142 18.332 1.00 22.58 322 ASN A N 1
ATOM 552 C CA . ASN A 1 78 ? 15.023 12.914 18.715 1.00 23.37 322 ASN A CA 1
ATOM 553 C 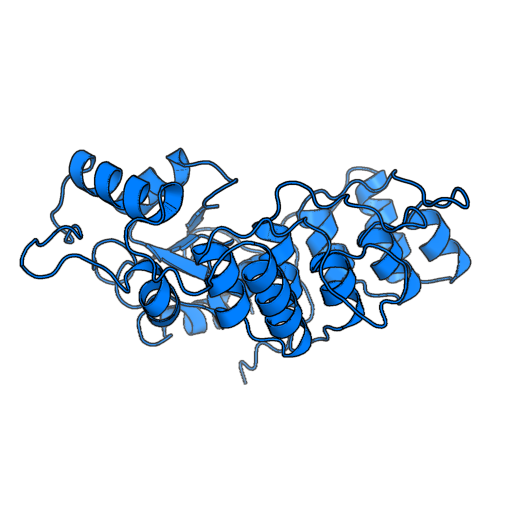C . ASN A 1 78 ? 13.538 13.021 19.035 1.00 24.22 322 ASN A C 1
ATOM 554 O O . ASN A 1 78 ? 12.721 12.276 18.484 1.00 21.01 322 ASN A O 1
ATOM 559 N N . ALA A 1 79 ? 13.194 13.933 19.936 1.00 23.95 323 ALA A N 1
ATOM 560 C CA . ALA A 1 79 ? 11.802 14.096 20.334 1.00 24.77 323 ALA A CA 1
ATOM 561 C C . ALA A 1 79 ? 10.909 14.311 19.109 1.00 23.31 323 ALA A C 1
ATOM 562 O O . ALA A 1 79 ? 9.968 13.543 18.873 1.00 23.85 323 ALA A O 1
ATOM 564 N N . GLY A 1 80 ? 11.219 15.346 18.333 1.00 23.65 324 GLY A N 1
ATOM 565 C CA . GLY A 1 80 ? 10.447 15.665 17.143 1.00 22.77 324 GLY A CA 1
ATOM 566 C C . GLY A 1 80 ? 10.396 14.527 16.126 1.00 23.20 324 GLY A C 1
ATOM 567 O O . GLY A 1 80 ? 9.349 14.231 15.543 1.00 22.42 324 GLY A O 1
ATOM 568 N N . PHE A 1 81 ? 11.534 13.889 15.904 1.00 19.16 325 PHE A N 1
ATOM 569 C CA . PHE A 1 81 ? 11.605 12.780 14.973 1.00 18.39 325 PHE A CA 1
ATOM 570 C C . PHE A 1 81 ? 10.715 11.627 15.440 1.00 20.45 325 PHE A C 1
ATOM 571 O O . PHE A 1 81 ? 9.889 11.116 14.670 1.00 19.12 325 PHE A O 1
ATOM 579 N N . ASN A 1 82 ? 10.891 11.211 16.694 1.00 19.48 326 ASN A N 1
ATOM 580 C CA . ASN A 1 82 ? 10.122 10.083 17.238 1.00 21.29 326 ASN A CA 1
ATOM 581 C C . ASN A 1 82 ? 8.633 10.356 17.349 1.00 21.77 326 ASN A C 1
ATOM 582 O O . ASN A 1 82 ? 7.816 9.441 17.333 1.00 22.33 326 ASN A O 1
ATOM 587 N N . GLU A 1 83 ? 8.284 11.626 17.455 1.00 24.43 327 GLU A N 1
ATOM 588 C CA . GLU A 1 83 ? 6.891 12.010 17.537 1.00 26.87 327 GLU A CA 1
ATOM 589 C C . GLU A 1 83 ? 6.224 11.472 16.264 1.00 27.63 327 GLU A C 1
ATOM 590 O O . GLU A 1 83 ? 5.088 10.996 16.288 1.00 26.79 327 GLU A O 1
ATOM 596 N N . ILE A 1 84 ? 6.953 11.521 15.152 1.00 25.62 328 ILE A N 1
ATOM 597 C CA . ILE A 1 84 ? 6.440 11.014 13.893 1.00 23.03 328 ILE A CA 1
ATOM 598 C C . ILE A 1 84 ? 6.780 9.537 13.664 1.00 24.71 328 ILE A C 1
ATOM 599 O O . ILE A 1 84 ? 5.889 8.710 13.391 1.00 24.77 328 ILE A O 1
ATOM 604 N N . MET A 1 85 ? 8.056 9.187 13.810 1.00 22.08 329 MET A N 1
ATOM 605 C CA . MET A 1 85 ? 8.497 7.820 13.559 1.00 23.21 329 MET A CA 1
ATOM 606 C C . MET A 1 85 ? 8.119 6.709 14.557 1.00 23.32 329 MET A C 1
ATOM 607 O O . MET A 1 85 ? 8.193 5.517 14.211 1.00 22.01 329 MET A O 1
ATOM 612 N N . GLU A 1 86 ? 7.725 7.086 15.770 1.00 24.20 330 GLU A N 1
ATOM 613 C CA . GLU A 1 86 ? 7.324 6.114 16.791 1.00 26.05 330 GLU A CA 1
ATOM 614 C C . GLU A 1 86 ? 5.898 6.414 17.246 1.00 28.45 330 GLU A C 1
ATOM 615 O O . GLU A 1 86 ? 5.436 5.962 18.297 1.00 28.90 330 GLU A O 1
ATOM 621 N N . CYS A 1 87 ? 5.194 7.173 16.425 1.00 30.72 331 CYS A N 1
ATOM 622 C CA . CYS A 1 87 ? 3.828 7.557 16.718 1.00 31.57 331 CYS A CA 1
ATOM 623 C C . CYS A 1 87 ? 2.934 6.345 16.974 1.00 31.90 331 CYS A C 1
ATOM 624 O O . CYS A 1 87 ? 2.066 6.379 17.842 1.00 33.45 331 CYS A O 1
ATOM 627 N N . CYS A 1 88 ? 3.144 5.275 16.219 1.00 30.72 332 CYS A N 1
ATOM 628 C CA . CYS A 1 88 ? 2.318 4.077 16.364 1.00 31.98 332 CYS A CA 1
ATOM 629 C C . CYS A 1 88 ? 3.053 2.899 17.003 1.00 34.68 332 CYS A C 1
ATOM 630 O O . CYS A 1 88 ? 2.912 1.760 16.570 1.00 34.43 332 CYS A O 1
ATOM 633 N N . LEU A 1 89 ? 3.844 3.185 18.030 1.00 39.61 333 LEU A N 1
ATOM 634 C CA . LEU A 1 89 ? 4.587 2.146 18.737 1.00 44.65 333 LEU A CA 1
ATOM 635 C C . LEU A 1 89 ? 3.534 1.321 19.500 1.00 48.11 333 LEU A C 1
ATOM 636 O O . LEU A 1 89 ? 2.629 1.888 20.115 1.00 49.22 333 LEU A O 1
ATOM 641 N N . PRO A 1 90 ? 3.617 -0.024 19.444 1.00 51.00 334 PRO A N 1
ATOM 642 C CA . PRO A 1 90 ? 2.652 -0.898 20.136 1.00 54.37 334 PRO A CA 1
ATOM 643 C C . PRO A 1 90 ? 2.318 -0.500 21.578 1.00 56.67 334 PRO A C 1
ATOM 644 O O . PRO A 1 90 ? 3.172 0.011 22.315 1.00 56.95 334 PRO A O 1
ATOM 648 N N . SER A 1 91 ? 1.067 -0.743 21.969 1.00 59.81 335 SER A N 1
ATOM 649 C CA . SER A 1 91 ? 0.580 -0.408 23.309 1.00 62.21 335 SER A CA 1
ATOM 650 C C . SER A 1 91 ? 1.118 -1.319 24.424 1.00 64.07 335 SER A C 1
ATOM 651 O O . SER A 1 91 ? 2.129 -1.001 25.056 1.00 65.86 335 SER A O 1
ATOM 653 N N . GLU A 1 92 ? 0.452 -2.443 24.670 1.00 64.21 336 GLU A N 1
ATOM 654 C CA . GLU A 1 92 ? 0.888 -3.362 25.720 1.00 64.82 336 GLU A CA 1
ATOM 655 C C . GLU A 1 92 ? 1.977 -4.340 25.259 1.00 64.69 336 GLU A C 1
ATOM 656 O O . GLU A 1 92 ? 2.170 -5.403 25.859 1.00 65.08 336 GLU A O 1
ATOM 658 N N . ASP A 1 93 ? 2.684 -3.977 24.193 1.00 63.53 337 ASP A N 1
ATOM 659 C CA . ASP A 1 93 ? 3.757 -4.814 23.655 1.00 61.49 337 ASP A CA 1
ATOM 660 C C . ASP A 1 93 ? 5.051 -3.999 23.557 1.00 59.42 337 ASP A C 1
ATOM 661 O O . ASP A 1 93 ? 5.358 -3.430 22.510 1.00 59.75 337 ASP A O 1
ATOM 663 N N . PRO A 1 94 ? 5.813 -3.921 24.662 1.00 56.81 338 PRO A N 1
ATOM 664 C CA . PRO A 1 94 ? 7.086 -3.193 24.770 1.00 53.52 338 PRO A CA 1
ATOM 665 C C . PRO A 1 94 ? 8.096 -3.593 23.691 1.00 49.75 338 PRO A C 1
ATOM 666 O O . PRO A 1 94 ? 9.073 -4.296 23.961 1.00 49.23 338 PRO A O 1
ATOM 670 N N . VAL A 1 95 ? 7.860 -3.121 22.471 1.00 45.79 339 VAL A N 1
ATOM 671 C CA . VAL A 1 95 ? 8.712 -3.437 21.333 1.00 40.54 339 VAL A CA 1
ATOM 672 C C . VAL A 1 95 ? 10.037 -2.656 21.300 1.00 37.32 339 VAL A C 1
ATOM 673 O O . VAL A 1 95 ? 11.064 -3.192 20.893 1.00 35.40 339 VAL A O 1
ATOM 677 N N . LYS A 1 96 ? 10.018 -1.399 21.728 1.00 33.72 340 LYS A N 1
ATOM 678 C CA . LYS A 1 96 ? 11.233 -0.582 21.711 1.00 32.58 340 LYS A CA 1
ATOM 679 C C . LYS A 1 96 ? 12.322 -1.089 22.667 1.00 30.67 340 LYS A C 1
ATOM 680 O O . LYS A 1 96 ? 12.068 -1.316 23.844 1.00 31.56 340 LYS A O 1
ATOM 686 N N . PRO A 1 97 ? 13.552 -1.272 22.166 1.00 29.67 341 PRO A N 1
ATOM 687 C CA . PRO A 1 97 ? 14.653 -1.752 23.010 1.00 28.72 341 PRO A CA 1
ATOM 688 C C . PRO A 1 97 ? 14.955 -0.773 24.143 1.00 27.95 341 PRO A C 1
ATOM 689 O O . PRO A 1 97 ? 14.597 0.403 24.061 1.00 27.69 341 PRO A O 1
ATOM 693 N N . ASN A 1 98 ? 15.630 -1.259 25.182 1.00 25.84 342 ASN A N 1
ATOM 694 C CA . ASN A 1 98 ? 16.010 -0.416 26.314 1.00 25.95 342 ASN A CA 1
ATOM 695 C C . ASN A 1 98 ? 17.547 -0.435 26.348 1.00 25.59 342 ASN A C 1
ATOM 696 O O . ASN A 1 98 ? 18.185 -1.209 25.619 1.00 24.37 342 ASN A O 1
ATOM 701 N N . PRO A 1 99 ? 18.165 0.421 27.180 1.00 24.25 343 PRO A N 1
ATOM 702 C CA . PRO A 1 99 ? 19.633 0.429 27.229 1.00 23.17 343 PRO A CA 1
ATOM 703 C C . PRO A 1 99 ? 20.295 -0.934 27.437 1.00 22.57 343 PRO A C 1
ATOM 704 O O . PRO A 1 99 ? 21.423 -1.137 27.003 1.00 25.34 343 PRO A O 1
ATOM 708 N N . GLY A 1 100 ? 19.615 -1.878 28.080 1.00 22.92 344 GLY A N 1
ATOM 709 C CA . GLY A 1 100 ? 20.236 -3.182 28.267 1.00 23.32 344 GLY A CA 1
ATOM 710 C C . GLY A 1 100 ? 19.981 -4.226 27.177 1.00 27.06 344 GLY A C 1
ATOM 711 O O . GLY A 1 100 ? 20.450 -5.357 27.299 1.00 27.23 344 GLY A O 1
ATOM 712 N N . SER A 1 101 ? 19.266 -3.860 26.109 1.00 26.40 345 SER A N 1
ATOM 713 C CA . SER A 1 101 ? 18.936 -4.809 25.031 1.00 26.46 345 SER A CA 1
ATOM 714 C C . SER A 1 101 ? 20.120 -5.301 24.203 1.00 27.08 345 SER A C 1
ATOM 715 O O . SER A 1 101 ? 21.061 -4.545 23.954 1.00 26.81 345 SER A O 1
ATOM 718 N N . ASP A 1 102 ? 20.074 -6.565 23.760 1.00 28.45 346 ASP A N 1
ATOM 719 C CA . ASP A 1 102 ? 21.164 -7.112 22.943 1.00 30.24 346 ASP A CA 1
ATOM 720 C C . ASP A 1 102 ? 21.093 -6.653 21.481 1.00 29.49 346 ASP A C 1
ATOM 721 O O . ASP A 1 102 ? 20.089 -6.088 21.045 1.00 28.56 346 ASP A O 1
ATOM 726 N N . MET A 1 103 ? 22.167 -6.902 20.733 1.00 31.12 347 MET A N 1
ATOM 727 C CA . MET A 1 103 ? 22.263 -6.512 19.328 1.00 32.18 347 MET A CA 1
ATOM 728 C C . MET A 1 103 ? 21.174 -7.085 18.427 1.00 33.54 347 MET A C 1
ATOM 729 O O . MET A 1 103 ? 20.720 -6.411 17.500 1.00 32.68 347 MET A O 1
ATOM 734 N N . ILE A 1 104 ? 20.752 -8.321 18.690 1.00 31.72 348 ILE A N 1
ATOM 735 C CA . ILE A 1 104 ? 19.699 -8.935 17.890 1.00 30.88 348 ILE A CA 1
ATOM 736 C C . ILE A 1 104 ? 18.406 -8.152 18.068 1.00 29.06 348 ILE A C 1
ATOM 737 O O . ILE A 1 104 ? 17.680 -7.903 17.104 1.00 28.17 348 ILE A O 1
ATOM 742 N N . ALA A 1 105 ? 18.130 -7.737 19.296 1.00 27.59 349 ALA A N 1
ATOM 743 C CA . ALA A 1 105 ? 16.911 -6.979 19.565 1.00 26.84 349 ALA A CA 1
ATOM 744 C C . ALA A 1 105 ? 16.954 -5.564 18.938 1.00 25.38 349 ALA A C 1
ATOM 745 O O . ALA A 1 105 ? 15.968 -5.093 18.380 1.00 22.82 349 ALA A O 1
ATOM 747 N N . ARG A 1 106 ? 18.093 -4.887 19.022 1.00 25.87 350 ARG A N 1
ATOM 748 C CA . ARG A 1 106 ? 18.198 -3.536 18.452 1.00 27.85 350 ARG A CA 1
ATOM 749 C C . ARG A 1 106 ? 18.076 -3.616 16.935 1.00 30.56 350 ARG A C 1
ATOM 750 O O . ARG A 1 106 ? 17.425 -2.782 16.299 1.00 31.93 350 ARG A O 1
ATOM 758 N N . LYS A 1 107 ? 18.702 -4.641 16.364 1.00 29.92 351 LYS A N 1
ATOM 759 C CA . LYS A 1 107 ? 18.678 -4.860 14.932 1.00 30.96 351 LYS A CA 1
ATOM 760 C C . LYS A 1 107 ? 17.252 -5.061 14.416 1.00 30.93 351 LYS A C 1
ATOM 761 O O . LYS A 1 107 ? 16.892 -4.523 13.373 1.00 30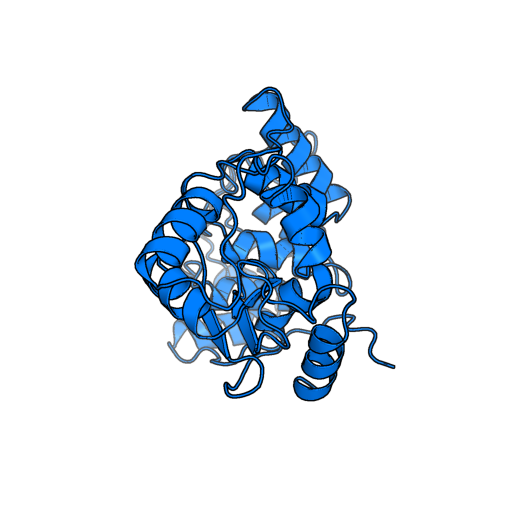.13 351 LYS A O 1
ATOM 767 N N . ASP A 1 108 ? 16.439 -5.835 15.135 1.00 31.31 352 ASP A N 1
ATOM 768 C CA . ASP A 1 108 ? 15.063 -6.071 14.688 1.00 29.74 352 ASP A CA 1
ATOM 769 C C . ASP A 1 108 ? 14.229 -4.809 14.754 1.00 26.53 352 ASP A C 1
ATOM 770 O O . ASP A 1 108 ? 13.474 -4.511 13.829 1.00 24.72 352 ASP A O 1
ATOM 775 N N . TYR A 1 109 ? 14.362 -4.075 15.855 1.00 25.41 353 TYR A N 1
ATOM 776 C CA . TYR A 1 109 ? 13.626 -2.829 16.038 1.00 24.34 353 TYR A CA 1
ATOM 777 C C . TYR A 1 109 ? 14.063 -1.744 15.045 1.00 24.36 353 TYR A C 1
ATOM 778 O O . TYR A 1 109 ? 13.227 -1.128 14.355 1.00 22.88 353 TYR A O 1
ATOM 787 N N . ILE A 1 110 ? 15.371 -1.515 14.963 1.00 23.82 354 ILE A N 1
ATOM 788 C CA . ILE A 1 110 ? 15.879 -0.486 14.066 1.00 23.95 354 ILE A CA 1
ATOM 789 C C . ILE A 1 110 ? 15.497 -0.756 12.605 1.00 23.95 354 ILE A C 1
ATOM 790 O O . ILE A 1 110 ? 15.195 0.179 11.849 1.00 21.85 354 ILE A O 1
ATOM 795 N N . THR A 1 111 ? 15.488 -2.026 12.208 1.00 24.13 355 THR A N 1
ATOM 796 C CA . THR A 1 111 ? 15.106 -2.381 10.839 1.00 24.13 355 THR A CA 1
ATOM 797 C C . THR A 1 111 ? 13.629 -2.031 10.607 1.00 23.83 355 THR A C 1
ATOM 798 O O . THR A 1 111 ? 13.273 -1.402 9.604 1.00 21.73 355 THR A O 1
ATOM 802 N N . ALA A 1 112 ? 12.777 -2.444 11.541 1.00 21.86 356 ALA A N 1
ATOM 803 C CA . ALA A 1 112 ? 11.338 -2.193 11.441 1.00 22.03 356 ALA A CA 1
ATOM 804 C C . ALA A 1 112 ? 11.019 -0.708 11.496 1.00 22.62 356 ALA A C 1
ATOM 805 O O . ALA A 1 112 ? 10.185 -0.211 10.726 1.00 23.97 356 ALA A O 1
ATOM 807 N N . LYS A 1 113 ? 11.686 -0.006 12.408 1.00 21.65 357 LYS A N 1
ATOM 808 C CA . LYS A 1 113 ? 11.478 1.426 12.592 1.00 23.31 357 LYS A CA 1
ATOM 809 C C . LYS A 1 113 ? 11.895 2.268 11.373 1.00 24.10 357 LYS A C 1
ATOM 810 O O . LYS A 1 113 ? 11.109 3.073 10.884 1.00 19.81 357 LYS A O 1
ATOM 816 N N . TYR A 1 114 ? 13.114 2.060 10.880 1.00 24.80 358 TYR A N 1
ATOM 817 C CA . TYR A 1 114 ? 13.610 2.846 9.748 1.00 26.17 358 TYR A CA 1
ATOM 818 C C . TYR A 1 114 ? 13.384 2.285 8.342 1.00 28.59 358 TYR A C 1
ATOM 819 O O . TYR A 1 114 ? 12.995 3.036 7.430 1.00 28.80 358 TYR A O 1
ATOM 828 N N . MET A 1 115 ? 13.625 0.987 8.148 1.00 28.26 359 MET A N 1
ATOM 829 C CA . MET A 1 115 ? 13.435 0.392 6.834 1.00 29.49 359 MET A CA 1
ATOM 830 C C . MET A 1 115 ? 11.966 0.226 6.532 1.00 30.03 359 MET A C 1
ATOM 831 O O . MET A 1 115 ? 11.477 0.686 5.496 1.00 30.38 359 MET A O 1
ATOM 836 N N . GLU A 1 116 ? 11.256 -0.420 7.447 1.00 29.22 360 GLU A N 1
ATOM 837 C CA . GLU A 1 116 ? 9.833 -0.682 7.273 1.00 28.66 360 GLU A CA 1
ATOM 838 C C . GLU A 1 116 ? 8.940 0.499 7.648 1.00 27.39 360 GLU A C 1
ATOM 839 O O . GLU A 1 116 ? 7.849 0.637 7.109 1.00 26.79 360 GLU A O 1
ATOM 845 N N . ARG A 1 117 ? 9.397 1.355 8.561 1.00 27.31 361 ARG A N 1
ATOM 846 C CA . ARG A 1 117 ? 8.587 2.492 9.015 1.00 25.43 361 ARG A CA 1
ATOM 847 C C . ARG A 1 117 ? 7.316 1.931 9.675 1.00 26.96 361 ARG A C 1
ATOM 848 O O . ARG A 1 117 ? 6.226 2.514 9.601 1.00 22.13 361 ARG A O 1
ATOM 856 N N . ARG A 1 118 ? 7.487 0.791 10.341 1.00 27.87 362 ARG A N 1
ATOM 857 C CA . ARG A 1 118 ? 6.400 0.088 11.017 1.00 27.86 362 ARG A CA 1
ATOM 858 C C . ARG A 1 118 ? 5.707 0.885 12.110 1.00 28.13 362 ARG A C 1
ATOM 859 O O . ARG A 1 118 ? 4.542 0.646 12.397 1.00 28.81 362 ARG A O 1
ATOM 867 N N . TYR A 1 119 ? 6.418 1.826 12.724 1.00 27.63 363 TYR A N 1
ATOM 868 C CA . TYR A 1 119 ? 5.843 2.597 13.824 1.00 28.18 363 TYR A CA 1
ATOM 869 C C . TYR A 1 119 ? 5.538 4.042 13.505 1.00 27.97 363 TYR A C 1
ATOM 870 O O . TYR A 1 119 ? 5.112 4.797 14.380 1.00 28.54 363 TYR A O 1
ATOM 879 N N . ALA A 1 120 ? 5.762 4.439 12.263 1.00 28.87 364 ALA A N 1
ATOM 880 C CA . ALA A 1 120 ? 5.497 5.818 11.899 1.00 32.11 364 ALA A CA 1
ATOM 881 C C . ALA A 1 120 ? 4.016 6.056 11.669 1.00 34.06 364 ALA A C 1
ATOM 882 O O . ALA A 1 120 ? 3.262 5.146 11.326 1.00 34.03 364 ALA A O 1
ATOM 884 N N . ARG A 1 121 ? 3.608 7.296 11.870 1.00 37.93 365 ARG A N 1
ATOM 885 C CA . ARG A 1 121 ? 2.236 7.671 11.640 1.00 41.05 365 ARG A CA 1
ATOM 886 C C . ARG A 1 121 ? 2.146 7.751 10.139 1.00 44.02 365 ARG A C 1
ATOM 887 O O . ARG A 1 121 ? 2.919 8.477 9.508 1.00 46.69 365 ARG A O 1
ATOM 889 N N . LYS A 1 122 ? 1.258 6.963 9.552 1.00 46.07 366 LYS A N 1
ATOM 890 C CA . LYS A 1 122 ? 1.072 7.033 8.117 1.00 48.42 366 LYS A CA 1
ATOM 891 C C . LYS A 1 122 ? 0.026 8.139 8.026 1.00 50.13 366 LYS A C 1
ATOM 892 O O . LYS A 1 122 ? -1.129 7.938 8.399 1.00 48.21 366 LYS A O 1
ATOM 898 N N . LYS A 1 123 ? 0.425 9.317 7.563 1.00 52.14 367 LYS A N 1
ATOM 899 C CA . LYS A 1 123 ? -0.522 10.412 7.509 1.00 55.17 367 LYS A CA 1
ATOM 900 C C . LYS A 1 123 ? -1.430 10.465 6.288 1.00 57.09 367 LYS A C 1
ATOM 901 O O . LYS A 1 123 ? -2.631 10.267 6.408 1.00 56.70 367 LYS A O 1
ATOM 907 N N . HIS A 1 124 ? -0.860 10.712 5.116 1.00 59.67 368 HIS A N 1
ATOM 908 C CA . HIS A 1 124 ? -1.676 10.855 3.927 1.00 63.57 368 HIS A CA 1
ATOM 909 C C . HIS A 1 124 ? -2.260 9.675 3.195 1.00 65.46 368 HIS A C 1
ATOM 910 O O . HIS A 1 124 ? -1.704 8.570 3.147 1.00 66.16 368 HIS A O 1
ATOM 917 N N . ALA A 1 125 ? -3.417 9.982 2.611 1.00 66.89 369 ALA A N 1
ATOM 918 C CA . ALA A 1 125 ? -4.205 9.065 1.820 1.00 66.65 369 ALA A CA 1
ATOM 919 C C . ALA A 1 125 ? -3.543 8.821 0.460 1.00 66.88 369 ALA A C 1
ATOM 920 O O . ALA A 1 125 ? -4.132 9.047 -0.595 1.00 66.53 369 ALA A O 1
ATOM 922 N N . ASP A 1 126 ? -2.286 8.399 0.502 1.00 66.81 370 ASP A N 1
ATOM 923 C CA . ASP A 1 126 ? -1.550 8.030 -0.702 1.00 67.15 370 ASP A CA 1
ATOM 924 C C . ASP A 1 126 ? -1.151 9.032 -1.778 1.00 65.36 370 ASP A C 1
ATOM 925 O O . ASP A 1 126 ? -1.674 10.152 -1.877 1.00 64.23 370 ASP A O 1
ATOM 930 N N . THR A 1 127 ? -0.223 8.547 -2.595 1.00 63.11 371 THR A N 1
ATOM 931 C CA . THR A 1 127 ? 0.385 9.241 -3.716 1.00 60.37 371 THR A CA 1
ATOM 932 C C . THR A 1 127 ? 0.023 10.699 -3.950 1.00 56.93 371 THR A C 1
ATOM 933 O O . THR A 1 127 ? 0.763 11.592 -3.544 1.00 54.84 371 THR A O 1
ATOM 937 N N . ALA A 1 128 ? -1.089 10.932 -4.629 1.00 53.54 372 ALA A N 1
ATOM 938 C CA . ALA A 1 128 ? -1.503 12.290 -4.920 1.00 50.92 372 ALA A CA 1
ATOM 939 C C . ALA A 1 128 ? -1.356 13.187 -3.701 1.00 49.31 372 ALA A C 1
ATOM 940 O O . ALA A 1 128 ? -0.701 14.229 -3.763 1.00 48.06 372 ALA A O 1
ATOM 942 N N . ALA A 1 129 ? -1.977 12.776 -2.597 1.00 46.25 373 ALA A N 1
ATOM 943 C CA . ALA A 1 129 ? -1.932 13.542 -1.357 1.00 44.80 373 ALA A CA 1
ATOM 944 C C . ALA A 1 129 ? -0.497 13.705 -0.873 1.00 42.30 373 ALA A C 1
ATOM 945 O O . ALA A 1 129 ? -0.052 14.816 -0.590 1.00 42.75 373 ALA A O 1
ATOM 947 N N . LYS A 1 130 ? 0.231 12.597 -0.792 1.00 39.56 374 LYS A N 1
ATOM 948 C CA . LYS A 1 130 ? 1.613 12.645 -0.341 1.00 38.82 374 LYS A CA 1
ATOM 949 C C . LYS A 1 130 ? 2.442 13.724 -1.064 1.00 36.67 374 LYS A C 1
ATOM 950 O O . LYS A 1 130 ? 3.119 14.532 -0.425 1.00 35.31 374 LYS A O 1
ATOM 956 N N . LEU A 1 131 ? 2.370 13.746 -2.390 1.00 34.26 375 LEU A N 1
ATOM 957 C CA . LEU A 1 131 ? 3.134 14.712 -3.181 1.00 34.01 375 LEU A CA 1
ATOM 958 C C . LEU A 1 131 ? 2.709 16.144 -2.921 1.00 33.29 375 LEU A C 1
ATOM 959 O O . LEU A 1 131 ? 3.541 17.061 -2.876 1.00 31.07 375 LEU A O 1
ATOM 964 N N . HIS A 1 132 ? 1.411 16.340 -2.738 1.00 32.58 376 HIS A N 1
ATOM 965 C CA . HIS A 1 132 ? 0.901 17.669 -2.459 1.00 32.95 376 HIS A CA 1
ATOM 966 C C . HIS A 1 132 ? 1.384 18.155 -1.090 1.00 33.01 376 HIS A C 1
ATOM 967 O O . HIS A 1 132 ? 1.723 19.325 -0.930 1.00 33.27 376 HIS A O 1
ATOM 974 N N . SER A 1 133 ? 1.405 17.270 -0.095 1.00 33.38 377 SER A N 1
ATOM 975 C CA . SER A 1 133 ? 1.861 17.689 1.228 1.00 33.75 377 SER A CA 1
ATOM 976 C C . SER A 1 133 ? 3.360 18.010 1.183 1.00 31.13 377 SER A C 1
ATOM 977 O O . SER A 1 133 ? 3.816 18.955 1.827 1.00 31.97 377 SER A O 1
ATOM 980 N N . LEU A 1 134 ? 4.116 17.227 0.418 1.00 29.98 378 LEU A N 1
ATOM 981 C CA . LEU A 1 134 ? 5.555 17.446 0.267 1.00 29.55 378 LEU A CA 1
ATOM 982 C C . LEU A 1 134 ? 5.784 18.834 -0.318 1.00 30.23 378 LEU A C 1
ATOM 983 O O . LEU A 1 134 ? 6.649 19.597 0.136 1.00 29.37 378 LEU A O 1
ATOM 988 N N . CYS A 1 135 ? 4.994 19.160 -1.333 1.00 30.15 379 CYS A N 1
ATOM 989 C CA . CYS A 1 135 ? 5.094 20.456 -1.993 1.00 27.87 379 CYS A CA 1
ATOM 990 C C . CYS A 1 135 ? 4.832 21.585 -1.008 1.00 26.76 379 CYS A C 1
ATOM 991 O O . CYS A 1 135 ? 5.580 22.555 -0.953 1.00 26.52 379 CYS A O 1
ATOM 994 N N . GLU A 1 136 ? 3.752 21.455 -0.238 1.00 26.28 380 GLU A N 1
ATOM 995 C CA . GLU A 1 136 ? 3.379 22.458 0.754 1.00 24.88 380 GLU A CA 1
ATOM 996 C C . GLU A 1 136 ? 4.455 22.585 1.844 1.00 24.59 380 GLU A C 1
ATOM 997 O O . GLU A 1 136 ? 4.784 23.686 2.274 1.00 24.24 380 GLU A O 1
ATOM 999 N N . ALA A 1 137 ? 4.976 21.447 2.297 1.00 23.97 381 ALA A N 1
ATOM 1000 C CA . ALA A 1 137 ? 6.008 21.431 3.327 1.00 24.50 381 ALA A CA 1
ATOM 1001 C C . ALA A 1 137 ? 7.209 22.271 2.883 1.00 23.62 381 ALA A C 1
ATOM 1002 O O . ALA A 1 137 ? 7.800 23.007 3.686 1.00 24.09 381 ALA A O 1
ATOM 1004 N N . VAL A 1 138 ? 7.569 22.165 1.608 1.00 22.43 382 VAL A N 1
ATOM 1005 C CA . VAL A 1 138 ? 8.683 22.950 1.086 1.00 23.34 382 VAL A CA 1
ATOM 1006 C C . VAL A 1 138 ? 8.321 24.430 1.013 1.00 26.07 382 VAL A C 1
ATOM 1007 O O . VAL A 1 138 ? 9.078 25.277 1.472 1.00 24.20 382 VAL A O 1
ATOM 1011 N N . LYS A 1 139 ? 7.154 24.742 0.451 1.00 28.79 383 LYS A N 1
ATOM 1012 C CA . LYS A 1 139 ? 6.726 26.135 0.338 1.00 29.41 383 LYS A CA 1
ATOM 1013 C C . LYS A 1 139 ? 6.657 26.803 1.712 1.00 28.75 383 LYS A C 1
ATOM 1014 O O . LYS A 1 139 ? 6.975 27.983 1.845 1.00 27.94 383 LYS A O 1
ATOM 1020 N N . THR A 1 140 ? 6.221 26.071 2.732 1.00 26.62 384 THR A N 1
ATOM 1021 C CA . THR A 1 140 ? 6.144 26.675 4.055 1.00 25.80 384 THR A CA 1
ATOM 1022 C C . THR A 1 140 ? 7.398 26.456 4.889 1.00 26.07 384 THR A C 1
ATOM 1023 O O . THR A 1 140 ? 7.432 26.845 6.063 1.00 26.19 384 THR A O 1
ATOM 1027 N N . ARG A 1 141 ? 8.410 25.813 4.310 1.00 23.38 385 ARG A N 1
ATOM 1028 C CA . ARG A 1 141 ? 9.658 25.567 5.034 1.00 22.58 385 ARG A CA 1
ATOM 1029 C C . ARG A 1 141 ? 9.403 24.872 6.358 1.00 20.79 385 ARG A C 1
ATOM 1030 O O . ARG A 1 141 ? 9.892 25.295 7.386 1.00 20.86 385 ARG A O 1
ATOM 1038 N N . ASP A 1 142 ? 8.632 23.797 6.317 1.00 21.99 386 ASP A N 1
ATOM 1039 C CA . ASP A 1 142 ? 8.296 23.036 7.503 1.00 24.09 386 ASP A CA 1
ATOM 1040 C C . ASP A 1 142 ? 9.036 21.700 7.461 1.00 22.86 386 ASP A C 1
ATOM 1041 O O . ASP A 1 142 ? 8.599 20.745 6.826 1.00 24.98 386 ASP A O 1
ATOM 1046 N N . ILE A 1 143 ? 10.153 21.638 8.163 1.00 22.01 387 ILE A N 1
ATOM 1047 C CA . ILE A 1 143 ? 10.970 20.432 8.187 1.00 21.95 387 ILE A CA 1
ATOM 1048 C C . ILE A 1 143 ? 10.238 19.182 8.653 1.00 22.03 387 ILE A C 1
ATOM 1049 O O . ILE A 1 143 ? 10.521 18.069 8.179 1.00 22.06 387 ILE A O 1
ATOM 1054 N N . PHE A 1 144 ? 9.314 19.336 9.594 1.00 20.48 388 PHE A N 1
ATOM 1055 C CA . PHE A 1 144 ? 8.592 18.166 10.071 1.00 21.08 388 PHE A CA 1
ATOM 1056 C C . PHE A 1 144 ? 7.538 17.724 9.055 1.00 22.13 388 PHE A C 1
ATOM 1057 O O . PHE A 1 144 ? 7.096 16.557 9.055 1.00 20.51 388 PHE A O 1
ATOM 1065 N N . GLY A 1 145 ? 7.163 18.653 8.175 1.00 20.81 389 GLY A N 1
ATOM 1066 C CA . GLY A 1 145 ? 6.226 18.324 7.122 1.00 21.22 389 GLY A CA 1
ATOM 1067 C C . GLY A 1 145 ? 7.007 17.479 6.115 1.00 23.49 389 GLY A C 1
ATOM 1068 O O . GLY A 1 145 ? 6.470 16.529 5.538 1.00 22.28 389 GLY A O 1
ATOM 1069 N N . LEU A 1 146 ? 8.278 17.820 5.891 1.00 21.37 390 LEU A N 1
ATOM 1070 C CA . LEU A 1 146 ? 9.100 17.032 4.977 1.00 22.49 390 LEU A CA 1
ATOM 1071 C C . LEU A 1 146 ? 9.285 15.658 5.607 1.00 21.29 390 LEU A C 1
ATOM 1072 O O . LEU A 1 146 ? 9.169 14.621 4.936 1.00 21.29 390 LEU A O 1
ATOM 1077 N N . LEU A 1 147 ? 9.583 15.651 6.903 1.00 19.81 391 LEU A N 1
ATOM 1078 C CA . LEU A 1 147 ? 9.796 14.385 7.615 1.00 20.73 391 LEU A CA 1
ATOM 1079 C C . LEU A 1 147 ? 8.578 13.470 7.529 1.00 20.71 391 LEU A C 1
ATOM 1080 O O . LEU A 1 147 ? 8.721 12.254 7.401 1.00 20.86 391 LEU A O 1
ATOM 1085 N N . GLN A 1 148 ? 7.384 14.055 7.591 1.00 21.03 392 GLN A N 1
ATOM 1086 C CA . GLN A 1 148 ? 6.149 13.264 7.518 1.00 23.47 392 GLN A CA 1
ATOM 1087 C C . GLN A 1 148 ? 5.992 12.634 6.128 1.00 24.19 392 GLN A C 1
ATOM 1088 O O . GLN A 1 148 ? 5.610 11.455 5.998 1.00 23.29 392 GLN A O 1
ATOM 1094 N N . ALA A 1 149 ? 6.290 13.419 5.093 1.00 24.92 393 ALA A N 1
ATOM 1095 C CA . ALA A 1 149 ? 6.194 12.925 3.727 1.00 24.80 393 ALA A CA 1
ATOM 1096 C C . ALA A 1 149 ? 7.113 11.720 3.639 1.00 27.01 393 ALA A C 1
ATOM 1097 O O . ALA A 1 149 ? 6.749 10.680 3.072 1.00 25.98 393 ALA A O 1
ATOM 1099 N N . TYR A 1 150 ? 8.305 11.854 4.216 1.00 25.68 394 TYR A N 1
ATOM 1100 C CA . TYR A 1 150 ? 9.260 10.757 4.204 1.00 26.88 394 TYR A CA 1
ATOM 1101 C C . TYR A 1 150 ? 8.725 9.575 5.034 1.00 26.34 394 TYR A C 1
ATOM 1102 O O . TYR A 1 150 ? 8.962 8.425 4.686 1.00 27.54 394 TYR A O 1
ATOM 1111 N N . ALA A 1 151 ? 8.005 9.841 6.120 1.00 25.71 395 ALA A N 1
ATOM 1112 C CA . ALA A 1 151 ? 7.450 8.733 6.923 1.00 26.23 395 ALA A CA 1
ATOM 1113 C C . ALA A 1 151 ? 6.359 8.024 6.115 1.00 26.51 395 ALA A C 1
ATOM 1114 O O . ALA A 1 151 ? 6.203 6.810 6.200 1.00 27.59 395 ALA A O 1
ATOM 1116 N N . ASP A 1 152 ? 5.603 8.796 5.339 1.00 26.98 396 ASP A N 1
ATOM 1117 C CA . ASP A 1 152 ? 4.553 8.235 4.498 1.00 28.61 396 ASP A CA 1
ATOM 1118 C C . ASP A 1 152 ? 5.181 7.489 3.325 1.00 28.09 396 ASP A C 1
ATOM 1119 O O . ASP A 1 152 ? 4.483 6.854 2.542 1.00 28.75 396 ASP A O 1
ATOM 1124 N N . GLY A 1 153 ? 6.503 7.573 3.206 1.00 28.00 397 GLY A N 1
ATOM 1125 C CA . GLY A 1 153 ? 7.192 6.887 2.122 1.00 29.67 397 GLY A CA 1
ATOM 1126 C C . GLY A 1 153 ? 7.107 7.540 0.744 1.00 30.66 397 GLY A C 1
ATOM 1127 O O . GLY A 1 153 ? 7.187 6.859 -0.283 1.00 32.13 397 GLY A O 1
ATOM 1128 N N . VAL A 1 154 ? 6.959 8.857 0.705 1.00 29.18 398 VAL A N 1
ATOM 1129 C CA . VAL A 1 154 ? 6.875 9.573 -0.567 1.00 29.33 398 VAL A CA 1
ATOM 1130 C C . VAL A 1 154 ? 8.190 9.459 -1.350 1.00 27.51 398 VAL A C 1
ATOM 1131 O O . VAL A 1 154 ? 9.250 9.285 -0.753 1.00 26.20 398 VAL A O 1
ATOM 1135 N N . ASP A 1 155 ? 8.114 9.544 -2.679 1.00 27.02 399 ASP A N 1
ATOM 1136 C CA . ASP A 1 155 ? 9.319 9.512 -3.522 1.00 26.77 399 ASP A CA 1
ATOM 1137 C C . ASP A 1 155 ? 9.741 10.979 -3.621 1.00 25.14 399 ASP A C 1
ATOM 1138 O O . ASP A 1 155 ? 9.137 11.764 -4.375 1.00 23.31 399 ASP A O 1
ATOM 1143 N N . LEU A 1 156 ? 10.766 11.349 -2.855 1.00 24.69 400 LEU A N 1
ATOM 1144 C CA . LEU A 1 156 ? 11.244 12.738 -2.830 1.00 23.73 400 LEU A CA 1
ATOM 1145 C C . LEU A 1 156 ? 11.731 13.281 -4.171 1.00 23.86 400 LEU A C 1
ATOM 1146 O O . LEU A 1 156 ? 11.889 14.494 -4.320 1.00 24.49 400 LEU A O 1
ATOM 1151 N N . THR A 1 157 ? 11.960 12.397 -5.140 1.00 23.69 401 THR A N 1
ATOM 1152 C CA . THR A 1 157 ? 12.434 12.816 -6.464 1.00 26.59 401 THR A CA 1
ATOM 1153 C C . THR A 1 157 ? 11.313 12.914 -7.486 1.00 27.43 401 THR A C 1
ATOM 1154 O O . THR A 1 157 ? 11.551 13.257 -8.650 1.00 25.59 401 THR A O 1
ATOM 1158 N N . GLU A 1 158 ? 10.092 12.611 -7.055 1.00 28.21 402 GLU A N 1
ATOM 1159 C CA . GLU A 1 158 ? 8.957 12.668 -7.968 1.00 31.30 402 GLU A CA 1
ATOM 1160 C C . GLU A 1 158 ? 8.538 14.107 -8.240 1.00 32.33 402 GLU A C 1
ATOM 1161 O O . GLU A 1 158 ? 8.769 15.008 -7.425 1.00 30.20 402 GLU A O 1
ATOM 1167 N N . LYS A 1 159 ? 7.927 14.324 -9.399 1.00 32.54 403 LYS A N 1
ATOM 1168 C CA . LYS A 1 159 ? 7.457 15.649 -9.766 1.00 33.81 403 LYS A CA 1
ATOM 1169 C C . LYS A 1 159 ? 6.352 16.035 -8.785 1.00 34.23 403 LYS A C 1
ATOM 1170 O O . LYS A 1 159 ? 5.602 15.172 -8.341 1.00 32.24 403 LYS A O 1
ATOM 1172 N N . ILE A 1 160 ? 6.260 17.319 -8.436 1.00 34.13 404 ILE A N 1
ATOM 1173 C CA . ILE A 1 160 ? 5.224 17.770 -7.510 1.00 35.71 404 ILE A CA 1
ATOM 1174 C C . ILE A 1 160 ? 4.117 18.580 -8.201 1.00 37.45 404 ILE A C 1
ATOM 1175 O O . ILE A 1 160 ? 4.350 19.264 -9.210 1.00 36.39 404 ILE A O 1
ATOM 1180 N N . PRO A 1 161 ? 2.886 18.501 -7.665 1.00 38.50 405 PRO A N 1
ATOM 1181 C CA . PRO A 1 161 ? 1.729 19.218 -8.214 1.00 40.39 405 PRO A CA 1
ATOM 1182 C C . PRO A 1 161 ? 1.884 20.723 -8.026 1.00 41.67 405 PRO A C 1
ATOM 1183 O O . PRO A 1 161 ? 1.141 21.349 -7.272 1.00 43.53 405 PRO A O 1
ATOM 1187 N N . LEU A 1 162 ? 2.862 21.299 -8.711 1.00 42.57 406 LEU A N 1
ATOM 1188 C CA . LEU A 1 162 ? 3.126 22.726 -8.597 1.00 43.82 406 LEU A CA 1
ATOM 1189 C C . LEU A 1 162 ? 2.427 23.455 -9.744 1.00 44.44 406 LEU A C 1
ATOM 1190 O O . LEU A 1 162 ? 2.593 23.094 -10.909 1.00 42.94 406 LEU A O 1
ATOM 1195 N N . ALA A 1 163 ? 1.653 24.483 -9.396 1.00 45.83 407 ALA A N 1
ATOM 1196 C CA . ALA A 1 163 ? 0.880 25.262 -10.366 1.00 47.69 407 ALA A CA 1
ATOM 1197 C C . ALA A 1 163 ? 1.614 26.360 -11.141 1.00 48.21 407 ALA A C 1
ATOM 1198 O O . ALA A 1 163 ? 1.307 26.603 -12.311 1.00 49.83 407 ALA A O 1
ATOM 1200 N N . ASN A 1 164 ? 2.567 27.036 -10.508 1.00 47.45 408 ASN A N 1
ATOM 1201 C CA . ASN A 1 164 ? 3.291 28.103 -11.202 1.00 46.63 408 ASN A CA 1
ATOM 1202 C C . ASN A 1 164 ? 4.805 27.937 -11.120 1.00 44.91 408 ASN A C 1
ATOM 1203 O O . ASN A 1 164 ? 5.528 28.894 -10.840 1.00 45.54 408 ASN A O 1
ATOM 1205 N N . GLY A 1 165 ? 5.276 26.721 -11.371 1.00 43.17 409 GLY A N 1
ATOM 1206 C CA . GLY A 1 165 ? 6.703 26.457 -11.322 1.00 41.02 409 GLY A CA 1
ATOM 1207 C C . GLY A 1 165 ? 7.483 27.241 -12.365 1.00 38.86 409 GLY A C 1
ATOM 1208 O O . GLY A 1 165 ? 6.918 27.679 -13.362 1.00 37.01 409 GLY A O 1
ATOM 1209 N N . HIS A 1 166 ? 8.781 27.422 -12.125 1.00 37.24 410 HIS A N 1
ATOM 1210 C CA . HIS A 1 166 ? 9.651 28.153 -13.048 1.00 35.73 410 HIS A CA 1
ATOM 1211 C C . HIS A 1 166 ? 9.811 27.395 -14.370 1.00 34.84 410 HIS A C 1
ATOM 1212 O O . HIS A 1 166 ? 9.828 27.990 -15.439 1.00 34.10 410 HIS A O 1
ATOM 1219 N N . GLU A 1 167 ? 9.962 26.079 -14.281 1.00 33.18 411 GLU A N 1
ATOM 1220 C CA . GLU A 1 167 ? 10.071 25.236 -15.465 1.00 33.09 411 GLU A CA 1
ATOM 1221 C C . GLU A 1 167 ? 9.164 24.036 -15.196 1.00 33.35 411 GLU A C 1
ATOM 1222 O O . GLU A 1 167 ? 8.903 23.696 -14.045 1.00 33.32 411 GLU A O 1
ATOM 1228 N N . PRO A 1 168 ? 8.637 23.403 -16.249 1.00 33.95 412 PRO A N 1
ATOM 1229 C CA . PRO A 1 168 ? 7.761 22.250 -16.012 1.00 33.42 412 PRO A CA 1
ATOM 1230 C C . PRO A 1 168 ? 8.439 21.021 -15.411 1.00 33.19 412 PRO A C 1
ATOM 1231 O O . PRO A 1 168 ? 9.617 20.769 -15.653 1.00 33.22 412 PRO A O 1
ATOM 1235 N N . ASP A 1 169 ? 7.670 20.274 -14.618 1.00 34.27 413 ASP A N 1
ATOM 1236 C CA . ASP A 1 169 ? 8.115 19.037 -13.976 1.00 33.75 413 ASP A CA 1
ATOM 1237 C C . ASP A 1 169 ? 9.188 19.177 -12.898 1.00 33.06 413 ASP A C 1
ATOM 1238 O O . ASP A 1 169 ? 10.071 18.323 -12.764 1.00 31.74 413 ASP A O 1
ATOM 1243 N N . GLU A 1 170 ? 9.110 20.246 -12.122 1.00 30.71 414 GLU A N 1
ATOM 1244 C CA . GLU A 1 170 ? 10.070 20.441 -11.053 1.00 29.06 414 GLU A CA 1
ATOM 1245 C C . GLU A 1 170 ? 9.784 19.434 -9.944 1.00 28.21 414 GLU A C 1
ATOM 1246 O O . GLU A 1 170 ? 8.641 19.004 -9.757 1.00 28.42 414 GLU A O 1
ATOM 1252 N N . THR A 1 171 ? 10.827 19.032 -9.229 1.00 25.85 415 THR A N 1
ATOM 1253 C CA . THR A 1 171 ? 10.656 18.128 -8.091 1.00 23.69 415 THR A CA 1
ATOM 1254 C C . THR A 1 171 ? 10.715 19.060 -6.880 1.00 22.23 415 THR A C 1
ATOM 1255 O O . THR A 1 171 ? 10.932 20.264 -7.041 1.00 23.11 415 THR A O 1
ATOM 1259 N N . ALA A 1 172 ? 10.561 18.507 -5.683 1.00 19.87 416 ALA A N 1
ATOM 1260 C CA . ALA A 1 172 ? 10.644 19.297 -4.452 1.00 19.12 416 ALA A CA 1
ATOM 1261 C C . ALA A 1 172 ? 12.044 19.916 -4.310 1.00 20.09 416 ALA A C 1
ATOM 1262 O O . ALA A 1 172 ? 12.211 20.958 -3.661 1.00 22.09 416 ALA A O 1
ATOM 1264 N N . LEU A 1 173 ? 13.045 19.293 -4.923 1.00 19.63 417 LEU A N 1
ATOM 1265 C CA . LEU A 1 173 ? 14.404 19.805 -4.819 1.00 21.38 417 LEU A CA 1
ATOM 1266 C C . LEU A 1 173 ? 14.597 21.065 -5.674 1.00 21.49 417 LEU A C 1
ATOM 1267 O O . LEU A 1 173 ? 15.268 21.998 -5.240 1.00 20.51 417 LEU A O 1
ATOM 1272 N N . HIS A 1 174 ? 14.018 21.083 -6.880 1.00 22.73 418 HIS A N 1
ATOM 1273 C CA . HIS A 1 174 ? 14.100 22.258 -7.763 1.00 23.22 418 HIS A CA 1
ATOM 1274 C C . HIS A 1 174 ? 13.392 23.407 -7.023 1.00 23.49 418 HIS A C 1
ATOM 1275 O O . HIS A 1 174 ? 13.902 24.531 -6.960 1.00 23.69 418 HIS A O 1
ATOM 1282 N N . LEU A 1 175 ? 12.213 23.115 -6.472 1.00 23.22 419 LEU A N 1
ATOM 1283 C CA . LEU A 1 175 ? 11.436 24.127 -5.741 1.00 23.88 419 LEU A CA 1
ATOM 1284 C C . LEU A 1 175 ? 12.170 24.636 -4.516 1.00 23.54 419 LEU A C 1
ATOM 1285 O O . LEU A 1 175 ? 12.231 25.840 -4.265 1.00 22.71 419 LEU A O 1
ATOM 1290 N N . ALA A 1 176 ? 12.740 23.707 -3.760 1.00 23.19 420 ALA A N 1
ATOM 1291 C CA . ALA A 1 176 ? 13.443 24.062 -2.542 1.00 23.34 420 ALA A CA 1
ATOM 1292 C C . ALA A 1 176 ? 14.618 24.997 -2.814 1.00 23.45 420 ALA A C 1
ATOM 1293 O O . ALA A 1 176 ? 14.765 26.041 -2.174 1.00 24.49 420 ALA A O 1
ATOM 1295 N N . VAL A 1 177 ? 15.444 24.632 -3.777 1.00 23.45 421 VAL A N 1
ATOM 1296 C CA . VAL A 1 177 ? 16.615 25.427 -4.100 1.00 24.23 421 VAL A CA 1
ATOM 1297 C C . VAL A 1 177 ? 16.302 26.882 -4.449 1.00 26.94 421 VAL A C 1
ATOM 1298 O O . VAL A 1 177 ? 17.002 27.794 -4.000 1.00 26.41 421 VAL A O 1
ATOM 1302 N N . ARG A 1 178 ? 15.250 27.108 -5.228 1.00 26.09 422 ARG A N 1
ATOM 1303 C CA . ARG A 1 178 ? 14.905 28.468 -5.593 1.00 27.81 422 ARG A CA 1
ATOM 1304 C C . ARG A 1 178 ? 13.991 29.178 -4.594 1.00 28.48 422 ARG A C 1
ATOM 1305 O O . ARG A 1 178 ? 13.636 30.332 -4.801 1.00 29.14 422 ARG A O 1
ATOM 1313 N N . SER A 1 179 ? 13.615 28.520 -3.504 1.00 29.07 423 SER A N 1
ATOM 1314 C CA . SER A 1 179 ? 12.752 29.193 -2.548 1.00 30.93 423 SER A CA 1
ATOM 1315 C C . SER A 1 179 ? 13.276 29.246 -1.114 1.00 32.00 423 SER A C 1
ATOM 1316 O O . SER A 1 179 ? 12.595 29.757 -0.225 1.00 33.65 423 SER A O 1
ATOM 1319 N N . VAL A 1 180 ? 14.473 28.732 -0.863 1.00 30.71 424 VAL A N 1
ATOM 1320 C CA . VAL A 1 180 ? 14.976 28.788 0.506 1.00 31.22 424 VAL A CA 1
ATOM 1321 C C . VAL A 1 180 ? 16.006 29.890 0.630 1.00 31.16 424 VAL A C 1
ATOM 1322 O O . VAL A 1 180 ? 16.517 30.378 -0.371 1.00 30.55 424 VAL A O 1
ATOM 1326 N N . ASP A 1 181 ? 16.310 30.266 1.868 1.00 31.70 425 ASP A N 1
ATOM 1327 C CA . ASP A 1 181 ? 17.300 31.312 2.134 1.00 32.10 425 ASP A CA 1
ATOM 1328 C C . ASP A 1 181 ? 18.203 30.888 3.289 1.00 31.52 425 ASP A C 1
ATOM 1329 O O . ASP A 1 181 ? 18.187 29.732 3.711 1.00 31.08 425 ASP A O 1
ATOM 1334 N N . ARG A 1 182 ? 18.996 31.823 3.796 1.00 30.92 426 ARG A N 1
ATOM 1335 C CA . ARG A 1 182 ? 19.907 31.542 4.906 1.00 29.72 426 ARG A CA 1
ATOM 1336 C C . ARG A 1 182 ? 19.200 30.948 6.130 1.00 26.47 426 ARG A C 1
ATOM 1337 O O . ARG A 1 182 ? 19.836 30.310 6.959 1.00 24.45 426 ARG A O 1
ATOM 1345 N N . THR A 1 183 ? 17.892 31.147 6.252 1.00 23.02 427 THR A N 1
ATOM 1346 C CA . THR A 1 183 ? 17.182 30.606 7.402 1.00 24.42 427 THR A CA 1
ATOM 1347 C C . THR A 1 183 ? 16.581 29.245 7.116 1.00 24.74 427 THR A C 1
ATOM 1348 O O . THR A 1 183 ? 16.163 28.541 8.041 1.00 25.47 427 THR A O 1
ATOM 1352 N N . SER A 1 184 ? 16.530 28.858 5.845 1.00 25.43 428 SER A N 1
ATOM 1353 C CA . SER A 1 184 ? 15.899 27.581 5.508 1.00 23.78 428 SER A CA 1
ATOM 1354 C C . SER A 1 184 ? 16.688 26.562 4.684 1.00 23.39 428 SER A C 1
ATOM 1355 O O . SER A 1 184 ? 16.096 25.642 4.095 1.00 21.32 428 SER A O 1
ATOM 1358 N N . LEU A 1 185 ? 18.011 26.715 4.639 1.00 21.25 429 LEU A N 1
ATOM 1359 C CA . LEU A 1 185 ? 18.866 25.770 3.927 1.00 23.02 429 LEU A CA 1
ATOM 1360 C C . LEU A 1 185 ? 18.599 24.311 4.315 1.00 20.39 429 LEU A C 1
ATOM 1361 O O . LEU A 1 185 ? 18.747 23.393 3.501 1.00 20.23 429 LEU A O 1
ATOM 1366 N N . HIS A 1 186 ? 18.239 24.098 5.571 1.00 19.49 430 HIS A N 1
ATOM 1367 C CA . HIS A 1 186 ? 17.974 22.750 6.044 1.00 19.03 430 HIS A CA 1
ATOM 1368 C C . HIS A 1 186 ? 16.865 22.052 5.259 1.00 17.15 430 HIS A C 1
ATOM 1369 O O . HIS A 1 186 ? 16.805 20.821 5.232 1.00 18.00 430 HIS A O 1
ATOM 1376 N N . ILE A 1 187 ? 16.002 22.821 4.599 1.00 18.51 431 ILE A N 1
ATOM 1377 C CA . ILE A 1 187 ? 14.910 22.219 3.823 1.00 18.82 431 ILE A CA 1
ATOM 1378 C C . ILE A 1 187 ? 15.524 21.575 2.599 1.00 18.00 431 ILE A C 1
ATOM 1379 O O . ILE A 1 187 ? 15.164 20.466 2.217 1.00 18.55 431 ILE A O 1
ATOM 1384 N N . VAL A 1 188 ? 16.475 22.279 1.993 1.00 18.80 432 VAL A N 1
ATOM 1385 C CA . VAL A 1 188 ? 17.179 21.767 0.826 1.00 17.35 432 VAL A CA 1
ATOM 1386 C C . VAL A 1 188 ? 18.026 20.558 1.241 1.00 17.70 432 VAL A C 1
ATOM 1387 O O . VAL A 1 188 ? 18.051 19.536 0.551 1.00 18.86 432 VAL A O 1
ATOM 1391 N N . ASP A 1 189 ? 18.680 20.675 2.390 1.00 18.22 433 ASP A N 1
ATOM 1392 C CA . ASP A 1 189 ? 19.541 19.616 2.896 1.00 18.65 433 ASP A CA 1
ATOM 1393 C C . ASP A 1 189 ? 18.792 18.312 3.135 1.00 19.20 433 ASP A C 1
ATOM 1394 O O . ASP A 1 189 ? 19.279 17.231 2.783 1.00 17.76 433 ASP A O 1
ATOM 1399 N N . PHE A 1 190 ? 17.606 18.413 3.723 1.00 17.59 434 PHE A N 1
ATOM 1400 C CA . PHE A 1 190 ? 16.843 17.201 3.989 1.00 18.18 434 PHE A CA 1
ATOM 1401 C C . PHE A 1 190 ? 16.626 16.442 2.680 1.00 18.20 434 PHE A C 1
ATOM 1402 O O . PHE A 1 190 ? 16.812 15.217 2.622 1.00 16.58 434 PHE A O 1
ATOM 1410 N N . LEU A 1 191 ? 16.241 17.166 1.630 1.00 18.89 435 LEU A N 1
ATOM 1411 C CA . LEU A 1 191 ? 16.009 16.545 0.330 1.00 19.17 435 LEU A CA 1
ATOM 1412 C C . LEU A 1 191 ? 17.296 15.983 -0.266 1.00 20.23 435 LEU A C 1
ATOM 1413 O O . LEU A 1 191 ? 17.310 14.884 -0.813 1.00 22.57 435 LEU A O 1
ATOM 1418 N N . VAL A 1 192 ? 18.392 16.720 -0.156 1.00 22.17 436 VAL A N 1
ATOM 1419 C CA . VAL A 1 192 ? 19.644 16.227 -0.720 1.00 20.27 436 VAL A CA 1
ATOM 1420 C C . VAL A 1 192 ? 20.111 14.947 -0.010 1.00 21.20 436 VAL A C 1
ATOM 1421 O O . VAL A 1 192 ? 20.489 13.983 -0.665 1.00 20.61 436 VAL A O 1
ATOM 1425 N N . GLN A 1 193 ? 20.066 14.919 1.318 1.00 21.27 437 GLN A N 1
ATOM 1426 C CA . GLN A 1 193 ? 20.531 13.727 2.024 1.00 23.10 437 GLN A CA 1
ATOM 1427 C C . GLN A 1 193 ? 19.603 12.515 1.996 1.00 24.00 437 GLN A C 1
ATOM 1428 O O . GLN A 1 193 ? 20.009 11.426 2.418 1.00 23.21 437 GLN A O 1
ATOM 1434 N N . ASN A 1 194 ? 18.374 12.682 1.519 1.00 21.65 438 ASN A N 1
ATOM 1435 C CA . ASN A 1 194 ? 17.457 11.551 1.508 1.00 22.63 438 ASN A CA 1
ATOM 1436 C C . ASN A 1 194 ? 16.887 11.206 0.126 1.00 22.90 438 ASN A C 1
ATOM 1437 O O . ASN A 1 194 ? 15.950 10.426 0.007 1.00 21.92 438 ASN A O 1
ATOM 1442 N N . SER A 1 195 ? 17.463 11.790 -0.917 1.00 22.96 439 SER A N 1
ATOM 1443 C CA . SER A 1 195 ? 17.030 11.520 -2.284 1.00 24.19 439 SER A CA 1
ATOM 1444 C C . SER A 1 195 ? 18.100 10.645 -2.935 1.00 24.44 439 SER A C 1
ATOM 1445 O O . SER A 1 195 ? 19.291 10.906 -2.796 1.00 27.08 439 SER A O 1
ATOM 1448 N N . GLY A 1 196 ? 17.692 9.605 -3.644 1.00 27.09 440 GLY A N 1
ATOM 1449 C CA . GLY A 1 196 ? 18.688 8.741 -4.264 1.00 27.45 440 GLY A CA 1
ATOM 1450 C C . GLY A 1 196 ? 19.258 9.332 -5.541 1.00 29.55 440 GLY A C 1
ATOM 1451 O O . GLY A 1 196 ? 20.357 8.981 -5.969 1.00 31.31 440 GLY A O 1
ATOM 1452 N N . ASN A 1 197 ? 18.515 10.249 -6.145 1.00 26.97 441 ASN A N 1
ATOM 1453 C CA . ASN A 1 197 ? 18.946 10.852 -7.388 1.00 28.04 441 ASN A CA 1
ATOM 1454 C C . ASN A 1 197 ? 18.803 12.372 -7.337 1.00 25.54 441 ASN A C 1
ATOM 1455 O O . ASN A 1 197 ? 17.694 12.886 -7.358 1.00 25.99 441 ASN A O 1
ATOM 1460 N N . LEU A 1 198 ? 19.925 13.082 -7.274 1.00 24.10 442 LEU A N 1
ATOM 1461 C CA . LEU A 1 198 ? 19.900 14.547 -7.218 1.00 23.33 442 LEU A CA 1
ATOM 1462 C C . LEU A 1 198 ? 19.941 15.155 -8.602 1.00 22.47 442 LEU A C 1
ATOM 1463 O O . LEU A 1 198 ? 20.040 16.373 -8.734 1.00 21.35 442 LEU A O 1
ATOM 1468 N N . ASP A 1 199 ? 19.840 14.308 -9.628 1.00 23.50 443 ASP A N 1
ATOM 1469 C CA . ASP A 1 199 ? 19.931 14.749 -11.021 1.00 24.99 443 ASP A CA 1
ATOM 1470 C C . ASP A 1 199 ? 18.638 14.897 -11.827 1.00 26.34 443 ASP A C 1
ATOM 1471 O O . ASP A 1 199 ? 18.696 15.106 -13.045 1.00 24.70 443 ASP A O 1
ATOM 1476 N N . LYS A 1 200 ? 17.478 14.799 -11.176 1.00 26.77 444 LYS A N 1
ATOM 1477 C CA . LYS A 1 200 ? 16.206 14.935 -11.893 1.00 27.77 444 LYS A CA 1
ATOM 1478 C C . LYS A 1 200 ? 16.202 16.237 -12.692 1.00 28.55 444 LYS A C 1
ATOM 1479 O O . LYS A 1 200 ? 16.717 17.266 -12.236 1.00 26.25 444 LYS A O 1
ATOM 1485 N N . GLN A 1 201 ? 15.611 16.176 -13.877 1.00 28.86 445 GLN A N 1
ATOM 1486 C CA . GLN A 1 201 ? 15.556 17.317 -14.777 1.00 29.90 445 GLN A CA 1
ATOM 1487 C C . GLN A 1 201 ? 14.159 17.838 -15.044 1.00 30.03 445 GLN A C 1
ATOM 1488 O O . GLN A 1 201 ? 13.184 17.086 -15.061 1.00 29.72 445 GLN A O 1
ATOM 1494 N N . THR A 1 202 ? 14.078 19.148 -15.247 1.00 30.97 446 THR A N 1
ATOM 1495 C CA . THR A 1 202 ? 12.819 19.801 -15.532 1.00 30.82 446 THR A CA 1
ATOM 1496 C C . THR A 1 202 ? 12.544 19.532 -16.999 1.00 32.95 446 THR A C 1
ATOM 1497 O O . THR A 1 202 ? 13.385 18.953 -17.691 1.00 30.60 446 THR A O 1
ATOM 1501 N N . GLY A 1 203 ? 11.374 19.967 -17.462 1.00 33.11 447 GLY A N 1
ATOM 1502 C CA . GLY A 1 203 ? 11.007 19.784 -18.852 1.00 35.32 447 GLY A CA 1
ATOM 1503 C C . GLY A 1 203 ? 12.002 20.465 -19.766 1.00 36.93 447 GLY A C 1
ATOM 1504 O O . GLY A 1 203 ? 12.024 20.194 -20.961 1.00 38.80 447 GLY A O 1
ATOM 1505 N N . LYS A 1 204 ? 12.822 21.362 -19.220 1.00 37.16 448 LYS A N 1
ATOM 1506 C CA . LYS A 1 204 ? 13.824 22.045 -20.029 1.00 35.48 448 LYS A CA 1
ATOM 1507 C C . LYS A 1 204 ? 15.225 21.506 -19.775 1.00 34.88 448 LYS A C 1
ATOM 1508 O O . LYS A 1 204 ? 16.216 22.137 -20.153 1.00 35.68 448 LYS A O 1
ATOM 1514 N N . GLY A 1 205 ? 15.303 20.343 -19.129 1.00 32.31 449 GLY A N 1
ATOM 1515 C CA . GLY A 1 205 ? 16.588 19.720 -18.857 1.00 29.50 449 GLY A CA 1
ATOM 1516 C C . GLY A 1 205 ? 17.363 20.322 -17.706 1.00 30.29 449 GLY A C 1
ATOM 1517 O O . GLY A 1 205 ? 18.556 20.045 -17.535 1.00 30.14 449 GLY A O 1
ATOM 1518 N N . SER A 1 206 ? 16.706 21.144 -16.894 1.00 28.19 450 SER A N 1
ATOM 1519 C CA . SER A 1 206 ? 17.421 21.755 -15.787 1.00 26.80 450 SER A CA 1
ATOM 1520 C C . SER A 1 206 ? 17.477 20.875 -14.530 1.00 25.24 450 SER A C 1
ATOM 1521 O O . SER A 1 206 ? 16.458 20.332 -14.090 1.00 26.26 450 SER A O 1
ATOM 1524 N N . THR A 1 207 ? 18.677 20.730 -13.977 1.00 22.67 451 THR A N 1
ATOM 1525 C CA . THR A 1 207 ? 18.880 19.980 -12.740 1.00 25.02 451 THR A CA 1
ATOM 1526 C C . THR A 1 207 ? 18.910 21.040 -11.621 1.00 25.35 451 THR A C 1
ATOM 1527 O O . THR A 1 207 ? 19.011 22.242 -11.898 1.00 25.30 451 THR A O 1
ATOM 1531 N N . ALA A 1 208 ? 18.850 20.612 -10.366 1.00 25.47 452 ALA A N 1
ATOM 1532 C CA . ALA A 1 208 ? 18.898 21.576 -9.268 1.00 25.34 452 ALA A CA 1
ATOM 1533 C C . ALA A 1 208 ? 20.195 22.392 -9.339 1.00 24.72 452 ALA A C 1
ATOM 1534 O O . ALA A 1 208 ? 20.204 23.573 -8.956 1.00 24.59 452 ALA A O 1
ATOM 1536 N N . LEU A 1 209 ? 21.282 21.771 -9.809 1.00 21.50 453 LEU A N 1
ATOM 1537 C CA . LEU A 1 209 ? 22.548 22.501 -9.923 1.00 22.81 453 LEU A CA 1
ATOM 1538 C C . LEU A 1 209 ? 22.387 23.682 -10.881 1.00 22.87 453 LEU A C 1
ATOM 1539 O O . LEU A 1 209 ? 22.869 24.766 -10.592 1.00 22.42 453 LEU A O 1
ATOM 1544 N N . HIS A 1 210 ? 21.707 23.473 -12.009 1.00 24.02 454 HIS A N 1
ATOM 1545 C CA . HIS A 1 210 ? 21.489 24.570 -12.959 1.00 26.55 454 HIS A CA 1
ATOM 1546 C C . HIS A 1 210 ? 20.775 25.709 -12.243 1.00 25.57 454 HIS A C 1
ATOM 1547 O O . HIS A 1 210 ? 21.172 26.872 -12.356 1.00 25.01 454 HIS A O 1
ATOM 1554 N N . TYR A 1 211 ? 19.711 25.359 -11.519 1.00 24.42 455 TYR A N 1
ATOM 1555 C CA . TYR A 1 211 ? 18.915 26.325 -10.774 1.00 24.18 455 TYR A CA 1
ATOM 1556 C C . TYR A 1 211 ? 19.799 27.127 -9.847 1.00 23.67 455 TYR A C 1
ATOM 1557 O O . TYR A 1 211 ? 19.649 28.341 -9.753 1.00 23.20 455 TYR A O 1
ATOM 1566 N N . CYS A 1 212 ? 20.726 26.455 -9.174 1.00 22.52 456 CYS A N 1
ATOM 1567 C CA . CYS A 1 212 ? 21.629 27.154 -8.268 1.00 24.28 456 CYS A CA 1
ATOM 1568 C C . CYS A 1 212 ? 22.465 28.211 -9.007 1.00 24.99 456 CYS A C 1
ATOM 1569 O O . CYS A 1 212 ? 22.648 29.333 -8.515 1.00 22.92 456 CYS A O 1
ATOM 1572 N N . CYS A 1 213 ? 22.965 27.858 -10.185 1.00 24.30 457 CYS A N 1
ATOM 1573 C CA . CYS A 1 213 ? 23.790 28.789 -10.948 1.00 27.80 457 CYS A CA 1
ATOM 1574 C C . CYS A 1 213 ? 22.972 29.955 -11.493 1.00 29.92 457 CYS A C 1
ATOM 1575 O O . CYS A 1 213 ? 23.451 31.081 -11.531 1.00 31.78 457 CYS A O 1
ATOM 1578 N N . LEU A 1 214 ? 21.724 29.697 -11.871 1.00 29.67 458 LEU A N 1
ATOM 1579 C CA . LEU A 1 214 ? 20.876 30.750 -12.392 1.00 30.82 458 LEU A CA 1
ATOM 1580 C C . LEU A 1 214 ? 20.644 31.868 -11.370 1.00 33.22 458 LEU A C 1
ATOM 1581 O O . LEU A 1 214 ? 20.574 33.034 -11.737 1.00 32.91 458 LEU A O 1
ATOM 1586 N N . THR A 1 215 ? 20.535 31.512 -10.093 1.00 34.85 459 THR A N 1
ATOM 1587 C CA . THR A 1 215 ? 20.289 32.500 -9.030 1.00 37.75 459 THR A CA 1
ATOM 1588 C C . THR A 1 215 ? 21.496 32.749 -8.136 1.00 37.80 459 THR A C 1
ATOM 1589 O O . THR A 1 215 ? 21.375 33.406 -7.109 1.00 40.77 459 THR A O 1
ATOM 1593 N N . ASP A 1 216 ? 22.653 32.226 -8.526 1.00 37.96 460 ASP A N 1
ATOM 1594 C CA . ASP A 1 216 ? 23.876 32.357 -7.740 1.00 36.72 460 ASP A CA 1
ATOM 1595 C C . ASP A 1 216 ? 23.647 31.905 -6.296 1.00 35.98 460 ASP A C 1
ATOM 1596 O O . ASP A 1 216 ? 23.933 32.629 -5.331 1.00 35.30 460 ASP A O 1
ATOM 1601 N N . ASN A 1 217 ? 23.109 30.696 -6.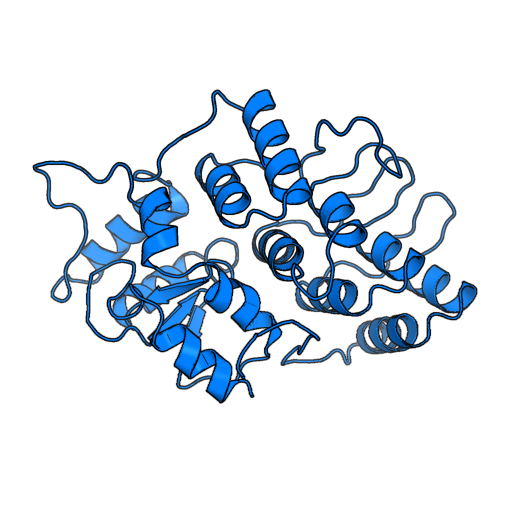162 1.00 33.19 461 ASN A N 1
ATOM 1602 C CA . ASN A 1 217 ? 22.841 30.121 -4.856 1.00 30.71 461 ASN A CA 1
ATOM 1603 C C . ASN A 1 217 ? 23.973 29.154 -4.517 1.00 29.26 461 ASN A C 1
ATOM 1604 O O . ASN A 1 217 ? 23.824 27.930 -4.628 1.00 27.91 461 ASN A O 1
ATOM 1609 N N . ALA A 1 218 ? 25.098 29.718 -4.094 1.00 26.56 462 ALA A N 1
ATOM 1610 C CA . ALA A 1 218 ? 26.287 28.943 -3.773 1.00 25.06 462 ALA A CA 1
ATOM 1611 C C . ALA A 1 218 ? 26.161 28.013 -2.571 1.00 22.39 462 ALA A C 1
ATOM 1612 O O . ALA A 1 218 ? 26.845 27.001 -2.500 1.00 20.23 462 ALA A O 1
ATOM 1614 N N . GLU A 1 219 ? 25.334 28.365 -1.603 1.00 24.16 463 GLU A N 1
ATOM 1615 C CA . GLU A 1 219 ? 25.171 27.489 -0.440 1.00 22.43 463 GLU A CA 1
ATOM 1616 C C . GLU A 1 219 ? 24.368 26.238 -0.848 1.00 22.27 463 GLU A C 1
ATOM 1617 O O . GLU A 1 219 ? 24.699 25.118 -0.448 1.00 21.24 463 GLU A O 1
ATOM 1623 N N . CYS A 1 220 ? 23.315 26.404 -1.641 1.00 21.39 464 CYS A N 1
ATOM 1624 C CA . CYS A 1 220 ? 22.586 25.216 -2.055 1.00 21.84 464 CYS A CA 1
ATOM 1625 C C . CYS A 1 220 ? 23.514 24.405 -2.973 1.00 22.02 464 CYS A C 1
ATOM 1626 O O . CYS A 1 220 ? 23.548 23.184 -2.908 1.00 19.83 464 CYS A O 1
ATOM 1629 N N . LEU A 1 221 ? 24.293 25.096 -3.799 1.00 21.54 465 LEU A N 1
ATOM 1630 C CA . LEU A 1 221 ? 25.210 24.417 -4.699 1.00 22.87 465 LEU A CA 1
ATOM 1631 C C . LEU A 1 221 ? 26.174 23.543 -3.896 1.00 21.88 465 LEU A C 1
ATOM 1632 O O . LEU A 1 221 ? 26.463 22.417 -4.285 1.00 22.10 465 LEU A O 1
ATOM 1637 N N . LYS A 1 222 ? 26.671 24.062 -2.783 1.00 21.93 466 LYS A N 1
ATOM 1638 C CA . LYS A 1 222 ? 27.586 23.288 -1.942 1.00 24.36 466 LYS A CA 1
ATOM 1639 C C . LYS A 1 222 ? 26.949 22.015 -1.387 1.00 24.44 466 LYS A C 1
ATOM 1640 O O . LYS A 1 222 ? 27.612 20.971 -1.302 1.00 24.93 466 LYS A O 1
ATOM 1646 N N . LEU A 1 223 ? 25.673 22.092 -1.005 1.00 19.28 467 LEU A N 1
ATOM 1647 C CA . LEU A 1 223 ? 25.000 20.909 -0.486 1.00 20.07 467 LEU A CA 1
ATOM 1648 C C . LEU A 1 223 ? 24.911 19.868 -1.598 1.00 20.59 467 LEU A C 1
ATOM 1649 O O . LEU A 1 223 ? 25.186 18.679 -1.379 1.00 21.08 467 LEU A O 1
ATOM 1654 N N . LEU A 1 224 ? 24.547 20.314 -2.797 1.00 18.94 468 LEU A N 1
ATOM 1655 C CA . LEU A 1 224 ? 24.412 19.400 -3.929 1.00 20.76 468 LEU A CA 1
ATOM 1656 C C . LEU A 1 224 ? 25.735 18.722 -4.299 1.00 20.83 468 LEU A C 1
ATOM 1657 O O . LEU A 1 224 ? 25.766 17.536 -4.577 1.00 21.21 468 LEU A O 1
ATOM 1662 N N . LEU A 1 225 ? 26.827 19.472 -4.312 1.00 21.64 469 LEU A N 1
ATOM 1663 C CA . LEU A 1 225 ? 28.105 18.880 -4.659 1.00 24.07 469 LEU A CA 1
ATOM 1664 C C . LEU A 1 225 ? 28.496 17.887 -3.559 1.00 25.07 469 LEU A C 1
ATOM 1665 O O . LEU A 1 225 ? 29.021 16.821 -3.846 1.00 25.71 469 LEU A O 1
ATOM 1670 N N . ARG A 1 226 ? 28.227 18.234 -2.303 1.00 28.16 470 ARG A N 1
ATOM 1671 C CA . ARG A 1 226 ? 28.527 17.325 -1.200 1.00 31.74 470 ARG A CA 1
ATOM 1672 C C . ARG A 1 226 ? 27.794 16.008 -1.495 1.00 31.72 470 ARG A C 1
ATOM 1673 O O . ARG A 1 226 ? 28.326 14.923 -1.266 1.00 32.96 470 ARG A O 1
ATOM 1681 N N . GLY A 1 227 ? 26.581 16.115 -2.029 1.00 31.46 471 GLY A N 1
ATOM 1682 C CA . GLY A 1 227 ? 25.803 14.929 -2.361 1.00 29.66 471 GLY A CA 1
ATOM 1683 C C . GLY A 1 227 ? 26.186 14.325 -3.699 1.00 28.79 471 GLY A C 1
ATOM 1684 O O . GLY A 1 227 ? 25.549 13.396 -4.184 1.00 27.71 471 GLY A O 1
ATOM 1685 N N . LYS A 1 228 ? 27.230 14.862 -4.314 1.00 27.95 472 LYS A N 1
ATOM 1686 C CA . LYS A 1 228 ? 27.707 14.358 -5.591 1.00 26.88 472 LYS A CA 1
ATOM 1687 C C . LYS A 1 228 ? 26.692 14.451 -6.718 1.00 27.65 472 LYS A C 1
ATOM 1688 O O . LYS A 1 228 ? 26.571 13.521 -7.530 1.00 27.31 472 LYS A O 1
ATOM 1691 N N . ALA A 1 229 ? 25.953 15.559 -6.784 1.00 27.22 473 ALA A N 1
ATOM 1692 C CA . ALA A 1 229 ? 25.010 15.729 -7.889 1.00 25.69 473 ALA A CA 1
ATOM 1693 C C . ALA A 1 229 ? 25.944 15.796 -9.116 1.00 26.83 473 ALA A C 1
ATOM 1694 O O . ALA A 1 229 ? 27.075 16.292 -9.011 1.00 23.53 473 ALA A O 1
ATOM 1696 N N . SER A 1 230 ? 25.499 15.300 -10.265 1.00 28.54 474 SER A N 1
ATOM 1697 C CA . SER A 1 230 ? 26.368 15.308 -11.442 1.00 31.55 474 SER A CA 1
ATOM 1698 C C . SER A 1 230 ? 26.498 16.695 -12.087 1.00 30.46 474 SER A C 1
ATOM 1699 O O . SER A 1 230 ? 25.505 17.304 -12.486 1.00 30.20 474 SER A O 1
ATOM 1702 N N . ILE A 1 231 ? 27.730 17.191 -12.187 1.00 31.55 475 ILE A N 1
ATOM 1703 C CA . ILE A 1 231 ? 27.959 18.512 -12.757 1.00 32.45 475 ILE A CA 1
ATOM 1704 C C . ILE A 1 231 ? 27.969 18.562 -14.280 1.00 33.01 475 ILE A C 1
ATOM 1705 O O . ILE A 1 231 ? 27.917 19.645 -14.856 1.00 33.20 475 ILE A O 1
ATOM 1710 N N . GLU A 1 232 ? 28.022 17.402 -14.935 1.00 32.76 476 GLU A N 1
ATOM 1711 C CA . GLU A 1 232 ? 28.075 17.377 -16.394 1.00 34.29 476 GLU A CA 1
ATOM 1712 C C . GLU A 1 232 ? 26.755 17.287 -17.136 1.00 32.23 476 GLU A C 1
ATOM 1713 O O . GLU A 1 232 ? 26.745 17.344 -18.359 1.00 31.91 476 GLU A O 1
ATOM 1719 N N . ILE A 1 233 ? 25.639 17.152 -16.428 1.00 31.61 477 ILE A N 1
ATOM 1720 C CA . ILE A 1 233 ? 24.360 17.071 -17.129 1.00 30.51 477 ILE A CA 1
ATOM 1721 C C . ILE A 1 233 ? 24.033 18.443 -17.693 1.00 31.05 477 ILE A C 1
ATOM 1722 O O . ILE A 1 233 ? 24.079 19.437 -16.969 1.00 29.60 477 ILE A O 1
ATOM 1727 N N . ALA A 1 234 ? 23.704 18.492 -18.981 1.00 31.41 478 ALA A N 1
ATOM 1728 C CA . ALA A 1 234 ? 23.380 19.750 -19.655 1.00 33.89 478 ALA A CA 1
ATOM 1729 C C . ALA A 1 234 ? 21.881 19.938 -19.797 1.00 33.76 478 ALA A C 1
ATOM 1730 O O . ALA A 1 234 ? 21.140 18.955 -19.839 1.00 34.80 478 ALA A O 1
ATOM 1732 N N . ASN A 1 235 ? 21.425 21.188 -19.848 1.00 33.79 479 ASN A N 1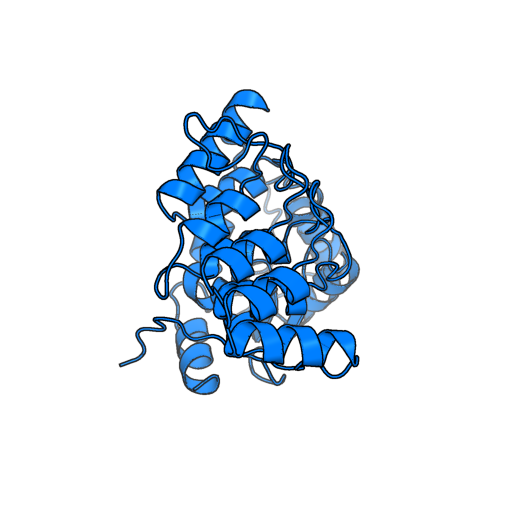
ATOM 1733 C CA . ASN A 1 235 ? 19.996 21.430 -20.033 1.00 36.28 479 ASN A CA 1
ATOM 1734 C C . ASN A 1 235 ? 19.687 21.350 -21.541 1.00 37.91 479 ASN A C 1
ATOM 1735 O O . ASN A 1 235 ? 20.596 21.141 -22.356 1.00 36.47 479 ASN A O 1
ATOM 1740 N N . GLU A 1 236 ? 18.418 21.500 -21.910 1.00 38.35 480 GLU A N 1
ATOM 1741 C CA . GLU A 1 236 ? 18.011 21.392 -23.314 1.00 40.98 480 GLU A CA 1
ATOM 1742 C C . GLU A 1 236 ? 18.748 22.318 -24.274 1.00 41.88 480 GLU A C 1
ATOM 1743 O O . GLU A 1 236 ? 18.819 22.034 -25.462 1.00 42.88 480 GLU A O 1
ATOM 1749 N N . SER A 1 237 ? 19.287 23.419 -23.760 1.00 41.78 481 SER A N 1
ATOM 1750 C CA . SER A 1 237 ? 20.000 24.384 -24.591 1.00 41.69 481 SER A CA 1
ATOM 1751 C C . SER A 1 237 ? 21.477 24.045 -24.679 1.00 41.68 481 SER A C 1
ATOM 1752 O O . SER A 1 237 ? 22.259 24.796 -25.266 1.00 41.97 481 SER A O 1
ATOM 1754 N N . GLY A 1 238 ? 21.852 22.919 -24.075 1.00 39.15 482 GLY A N 1
ATOM 1755 C CA . GLY A 1 238 ? 23.231 22.476 -24.118 1.00 35.84 482 GLY A CA 1
ATOM 1756 C C . GLY A 1 238 ? 24.148 22.998 -23.034 1.00 35.13 482 GLY A C 1
ATOM 1757 O O . GLY A 1 238 ? 25.341 22.731 -23.058 1.00 32.64 482 GLY A O 1
ATOM 1758 N N . GLU A 1 239 ? 23.609 23.737 -22.072 1.00 34.68 483 GLU A N 1
ATOM 1759 C CA . GLU A 1 239 ? 24.452 24.258 -21.010 1.00 33.91 483 GLU A CA 1
ATOM 1760 C C . GLU A 1 239 ? 24.557 23.350 -19.795 1.00 33.32 483 GLU A C 1
ATOM 1761 O O . GLU A 1 239 ? 23.602 22.654 -19.424 1.00 33.44 483 GLU A O 1
ATOM 1767 N N . THR A 1 240 ? 25.735 23.370 -19.191 1.00 31.27 484 THR A N 1
ATOM 1768 C CA . THR A 1 240 ? 25.990 22.641 -17.963 1.00 31.15 484 THR A CA 1
ATOM 1769 C C . THR A 1 240 ? 25.908 23.731 -16.892 1.00 31.09 484 THR A C 1
ATOM 1770 O O . THR A 1 240 ? 25.845 24.926 -17.213 1.00 29.16 484 THR A O 1
ATOM 1774 N N . PRO A 1 241 ? 25.877 23.344 -15.611 1.00 31.95 485 PRO A N 1
ATOM 1775 C CA . PRO A 1 241 ? 25.815 24.410 -14.605 1.00 30.04 485 PRO A CA 1
ATOM 1776 C C . PRO A 1 241 ? 27.041 25.330 -14.651 1.00 30.39 485 PRO A C 1
ATOM 1777 O O . PRO A 1 241 ? 26.926 26.537 -14.433 1.00 28.57 485 PRO A O 1
ATOM 1781 N N . LEU A 1 242 ? 28.214 24.774 -14.935 1.00 30.42 486 LEU A N 1
ATOM 1782 C CA . LEU A 1 242 ? 29.419 25.605 -15.002 1.00 31.54 486 LEU A CA 1
ATOM 1783 C C . LEU A 1 242 ? 29.278 26.648 -16.113 1.00 31.15 486 LEU A C 1
ATOM 1784 O O . LEU A 1 242 ? 29.696 27.788 -15.948 1.00 30.18 486 LEU A O 1
ATOM 1789 N N . ASP A 1 243 ? 28.684 26.250 -17.237 1.00 32.72 487 ASP A N 1
ATOM 1790 C CA . ASP A 1 243 ? 28.469 27.167 -18.350 1.00 32.83 487 ASP A CA 1
ATOM 1791 C C . ASP A 1 243 ? 27.608 28.339 -17.853 1.00 33.74 487 ASP A C 1
ATOM 1792 O O . ASP A 1 243 ? 27.913 29.515 -18.106 1.00 34.60 487 ASP A O 1
ATOM 1797 N N . ILE A 1 244 ? 26.522 28.030 -17.150 1.00 31.40 488 ILE A N 1
ATOM 1798 C CA . ILE A 1 244 ? 25.652 29.099 -16.670 1.00 29.74 488 ILE A CA 1
ATOM 1799 C C . ILE A 1 244 ? 26.381 30.028 -15.711 1.00 29.72 488 ILE A C 1
ATOM 1800 O O . ILE A 1 244 ? 26.281 31.260 -15.826 1.00 29.05 488 ILE A O 1
ATOM 1805 N N . ALA A 1 245 ? 27.134 29.455 -14.781 1.00 29.05 489 ALA A N 1
ATOM 1806 C CA . ALA A 1 245 ? 27.862 30.272 -13.821 1.00 30.53 489 ALA A CA 1
ATOM 1807 C C . ALA A 1 245 ? 28.825 31.261 -14.500 1.00 31.94 489 ALA A C 1
ATOM 1808 O O . ALA A 1 245 ? 28.871 32.445 -14.133 1.00 31.61 489 ALA A O 1
ATOM 1810 N N . LYS A 1 246 ? 29.586 30.771 -15.482 1.00 31.05 490 LYS A N 1
ATOM 1811 C CA . LYS A 1 246 ? 30.565 31.600 -16.194 1.00 32.52 490 LYS A CA 1
ATOM 1812 C C . LYS A 1 246 ? 29.865 32.760 -16.879 1.00 32.29 490 LYS A C 1
ATOM 1813 O O . LYS A 1 246 ? 30.207 33.920 -16.656 1.00 30.64 490 LYS A O 1
ATOM 1815 N N . ARG A 1 247 ? 28.872 32.418 -17.695 1.00 33.02 491 ARG A N 1
ATOM 1816 C CA . ARG A 1 247 ? 28.067 33.374 -18.452 1.00 34.40 491 ARG A CA 1
ATOM 1817 C C . ARG A 1 247 ? 27.475 34.529 -17.619 1.00 34.18 491 ARG A C 1
ATOM 1818 O O . ARG A 1 247 ? 27.559 35.686 -18.010 1.00 34.86 491 ARG A O 1
ATOM 1826 N N . LEU A 1 248 ? 26.883 34.211 -16.477 1.00 31.07 492 LEU A N 1
ATOM 1827 C CA . LEU A 1 248 ? 26.280 35.219 -15.623 1.00 30.69 492 LEU A CA 1
ATOM 1828 C C . LEU A 1 248 ? 27.334 35.833 -14.710 1.00 30.49 492 LEU A C 1
ATOM 1829 O O . LEU A 1 248 ? 27.045 36.735 -13.922 1.00 32.76 492 LEU A O 1
ATOM 1834 N N . LYS A 1 249 ? 28.561 35.344 -14.821 1.00 29.27 493 LYS A N 1
ATOM 1835 C CA . LYS A 1 249 ? 29.656 35.834 -13.992 1.00 29.97 493 LYS A CA 1
ATOM 1836 C C . LYS A 1 249 ? 29.440 35.573 -12.494 1.00 30.46 493 LYS A C 1
ATOM 1837 O O . LYS A 1 249 ? 29.852 36.378 -11.657 1.00 29.05 493 LYS A O 1
ATOM 1839 N N . HIS A 1 250 ? 28.797 34.454 -12.151 1.00 29.72 494 HIS A N 1
ATOM 1840 C CA . 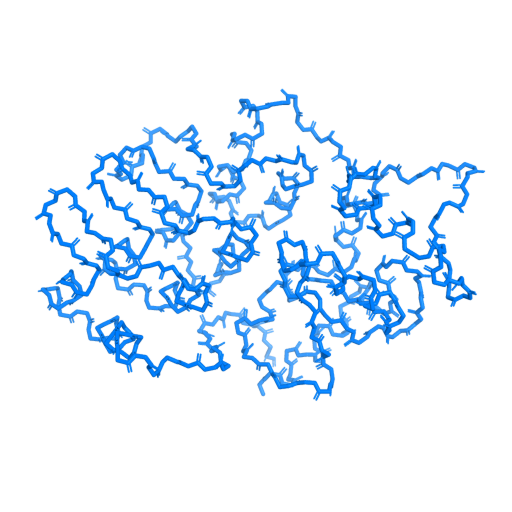HIS A 1 250 ? 28.596 34.116 -10.739 1.00 29.98 494 HIS A CA 1
ATOM 1841 C C . HIS A 1 250 ? 29.860 33.413 -10.267 1.00 30.42 494 HIS A C 1
ATOM 1842 O O . HIS A 1 250 ? 29.975 32.186 -10.296 1.00 31.13 494 HIS A O 1
ATOM 1849 N N . GLU A 1 251 ? 30.819 34.230 -9.844 1.00 31.98 495 GLU A N 1
ATOM 1850 C CA . GLU A 1 251 ? 32.136 33.778 -9.404 1.00 31.31 495 GLU A CA 1
ATOM 1851 C C . GLU A 1 251 ? 32.160 32.641 -8.382 1.00 31.13 495 GLU A C 1
ATOM 1852 O O . GLU A 1 251 ? 32.817 31.624 -8.606 1.00 29.17 495 GLU A O 1
ATOM 1854 N N . HIS A 1 252 ? 31.464 32.813 -7.258 1.00 32.18 496 HIS A N 1
ATOM 1855 C CA . HIS A 1 252 ? 31.447 31.773 -6.234 1.00 32.96 496 HIS A CA 1
ATOM 1856 C C . HIS A 1 252 ? 31.023 30.429 -6.841 1.00 31.99 496 HIS A C 1
ATOM 1857 O O . HIS A 1 252 ? 31.717 29.420 -6.682 1.00 30.84 496 HIS A O 1
ATOM 1864 N N . CYS A 1 253 ? 29.902 30.414 -7.553 1.00 30.06 497 CYS A N 1
ATOM 1865 C CA . CYS A 1 253 ? 29.446 29.167 -8.150 1.00 30.55 497 CYS A CA 1
ATOM 1866 C C . CYS A 1 253 ? 30.460 28.609 -9.128 1.00 31.49 497 CYS A C 1
ATOM 1867 O O . CYS A 1 253 ? 30.644 27.396 -9.214 1.00 30.10 497 CYS A O 1
ATOM 1870 N N . GLU A 1 254 ? 31.135 29.489 -9.857 1.00 31.01 498 GLU A N 1
ATOM 1871 C CA . GLU A 1 254 ? 32.111 29.019 -10.820 1.00 32.11 498 GLU A CA 1
ATOM 1872 C C . GLU A 1 254 ? 33.253 28.322 -10.087 1.00 30.16 498 GLU A C 1
ATOM 1873 O O . GLU A 1 254 ? 33.603 27.187 -10.404 1.00 31.60 498 GLU A O 1
ATOM 1879 N N . GLU A 1 255 ? 33.809 28.996 -9.091 1.00 28.71 499 GLU A N 1
ATOM 1880 C CA . GLU A 1 255 ? 34.909 28.450 -8.317 1.00 29.78 499 GLU A CA 1
ATOM 1881 C C . GLU A 1 255 ? 34.579 27.074 -7.721 1.00 31.02 499 GLU A C 1
ATOM 1882 O O . GLU A 1 255 ? 35.407 26.155 -7.772 1.00 30.47 499 GLU A O 1
ATOM 1884 N N . LEU A 1 256 ? 33.378 26.935 -7.156 1.00 30.31 500 LEU A N 1
ATOM 1885 C CA . LEU A 1 256 ? 32.958 25.671 -6.542 1.00 31.13 500 LEU A CA 1
ATOM 1886 C C . LEU A 1 256 ? 32.864 24.556 -7.581 1.00 32.16 500 LEU A C 1
ATOM 1887 O O . LEU A 1 256 ? 33.401 23.469 -7.385 1.00 32.77 500 LEU A O 1
ATOM 1892 N N . LEU A 1 257 ? 32.178 24.826 -8.686 1.00 31.88 501 LEU A N 1
ATOM 1893 C CA . LEU A 1 257 ? 32.045 23.827 -9.736 1.00 33.38 501 LEU A CA 1
ATOM 1894 C C . LEU A 1 257 ? 33.408 23.483 -10.356 1.00 35.30 501 LEU A C 1
ATOM 1895 O O . LEU A 1 257 ? 33.665 22.335 -10.707 1.00 35.78 501 LEU A O 1
ATOM 1900 N N . THR A 1 258 ? 34.283 24.478 -10.479 1.00 37.45 502 THR A N 1
ATOM 1901 C CA . THR A 1 258 ? 35.612 24.250 -11.047 1.00 39.22 502 THR A CA 1
ATOM 1902 C C . THR A 1 258 ? 36.435 23.358 -10.117 1.00 38.87 502 THR A C 1
ATOM 1903 O O . THR A 1 258 ? 37.241 22.546 -10.581 1.00 37.66 502 THR A O 1
ATOM 1907 N N . GLN A 1 259 ? 36.235 23.528 -8.809 1.00 39.45 503 GLN A N 1
ATOM 1908 C CA . GLN A 1 259 ? 36.933 22.729 -7.801 1.00 39.92 503 GLN A CA 1
ATOM 1909 C C . GLN A 1 259 ? 36.501 21.295 -8.017 1.00 40.37 503 GLN A C 1
ATOM 1910 O O . GLN A 1 259 ? 37.319 20.384 -8.142 1.00 40.95 503 GLN A O 1
ATOM 1916 N N . ALA A 1 260 ? 35.190 21.106 -8.049 1.00 40.12 504 ALA A N 1
ATOM 1917 C CA . ALA A 1 260 ? 34.624 19.785 -8.234 1.00 40.97 504 ALA A CA 1
ATOM 1918 C C . ALA A 1 260 ? 35.089 19.200 -9.554 1.00 40.99 504 ALA A C 1
ATOM 1919 O O . ALA A 1 260 ? 35.531 18.059 -9.605 1.00 40.71 504 ALA A O 1
ATOM 1921 N N . LEU A 1 261 ? 34.990 19.985 -10.620 1.00 42.42 505 LEU A N 1
ATOM 1922 C CA . LEU A 1 261 ? 35.402 19.521 -11.942 1.00 45.82 505 LEU A CA 1
ATOM 1923 C C . LEU A 1 261 ? 36.830 18.966 -11.894 1.00 46.77 505 LEU A C 1
ATOM 1924 O O . LEU A 1 261 ? 37.121 17.931 -12.488 1.00 46.95 505 LEU A O 1
ATOM 1929 N N . SER A 1 262 ? 37.711 19.649 -11.171 1.00 47.75 506 SER A N 1
ATOM 1930 C CA . SER A 1 262 ? 39.102 19.225 -11.052 1.00 49.07 506 SER A CA 1
ATOM 1931 C C . SER A 1 262 ? 39.306 18.204 -9.931 1.00 50.27 506 SER A C 1
ATOM 1932 O O . SER A 1 262 ? 40.430 17.976 -9.481 1.00 49.53 506 SER A O 1
ATOM 1935 N N . GLY A 1 263 ? 38.209 17.603 -9.481 1.00 51.66 507 GLY A N 1
ATOM 1936 C CA . GLY A 1 263 ? 38.275 16.598 -8.430 1.00 52.82 507 GLY A CA 1
ATOM 1937 C C . GLY A 1 263 ? 38.862 17.043 -7.102 1.00 54.02 507 GLY A C 1
ATOM 1938 O O . GLY A 1 263 ? 39.374 16.217 -6.347 1.00 53.72 507 GLY A O 1
ATOM 1939 N N . ARG A 1 264 ? 38.773 18.335 -6.802 1.00 55.83 508 ARG A N 1
ATOM 1940 C CA . ARG A 1 264 ? 39.318 18.863 -5.558 1.00 57.87 508 ARG A CA 1
ATOM 1941 C C . ARG A 1 264 ? 38.282 19.547 -4.665 1.00 60.17 508 ARG A C 1
ATOM 1942 O O . ARG A 1 264 ? 38.596 20.543 -4.014 1.00 60.60 508 ARG A O 1
ATOM 1944 N N . PHE A 1 265 ? 37.061 19.018 -4.615 1.00 62.20 509 PHE A N 1
ATOM 1945 C CA . PHE A 1 265 ? 36.019 19.629 -3.790 1.00 65.18 509 PHE A CA 1
ATOM 1946 C C . PHE A 1 265 ? 36.160 19.355 -2.280 1.00 66.88 509 PHE A C 1
ATOM 1947 O O . PHE A 1 265 ? 36.652 18.302 -1.860 1.00 66.53 509 PHE A O 1
ATOM 1955 N N . ASN A 1 266 ? 35.709 20.326 -1.484 1.00 68.54 510 ASN A N 1
ATOM 1956 C CA . ASN A 1 266 ? 35.774 20.301 -0.016 1.00 69.64 510 ASN A CA 1
ATOM 1957 C C . ASN A 1 266 ? 35.254 19.063 0.707 1.00 68.88 510 ASN A C 1
ATOM 1958 O O . ASN A 1 266 ? 34.255 18.465 0.311 1.00 68.40 510 ASN A O 1
ATOM 1963 N N . SER A 1 267 ? 35.940 18.709 1.792 1.00 67.99 511 SER A N 1
ATOM 1964 C CA . SER A 1 267 ? 35.568 17.565 2.620 1.00 67.13 511 SER A CA 1
ATOM 1965 C C . SER A 1 267 ? 34.475 18.018 3.588 1.00 65.57 511 SER A C 1
ATOM 1966 O O . SER A 1 267 ? 33.296 17.702 3.414 1.00 65.81 511 SER A O 1
ATOM 1969 N N . HIS A 1 268 ? 34.877 18.761 4.611 1.00 62.57 512 HIS A N 1
ATOM 1970 C CA . HIS A 1 268 ? 33.923 19.270 5.578 1.00 59.89 512 HIS A CA 1
ATOM 1971 C C . HIS A 1 268 ? 33.309 20.518 4.970 1.00 56.01 512 HIS A C 1
ATOM 1972 O O . HIS A 1 268 ? 33.898 21.598 4.991 1.00 55.53 512 HIS A O 1
ATOM 1979 N N . VAL A 1 269 ? 32.120 20.349 4.415 1.00 50.44 513 VAL A N 1
ATOM 1980 C CA . VAL A 1 269 ? 31.418 21.441 3.780 1.00 44.98 513 VAL A CA 1
ATOM 1981 C C . VAL A 1 269 ? 30.701 22.336 4.782 1.00 43.13 513 VAL A C 1
ATOM 1982 O O . VAL A 1 269 ? 29.866 21.882 5.572 1.00 42.11 513 VAL A O 1
ATOM 1986 N N . HIS A 1 270 ? 31.057 23.613 4.760 1.00 40.27 514 HIS A N 1
ATOM 1987 C CA . HIS A 1 270 ? 30.442 24.596 5.632 1.00 39.57 514 HIS A CA 1
ATOM 1988 C C . HIS A 1 270 ? 29.519 25.455 4.789 1.00 37.12 514 HIS A C 1
ATOM 1989 O O . HIS A 1 270 ? 29.798 25.711 3.620 1.00 35.11 514 HIS A O 1
ATOM 1996 N N . VAL A 1 271 ? 28.414 25.894 5.377 1.00 34.82 515 VAL A N 1
ATOM 1997 C CA . VAL A 1 271 ? 27.483 26.739 4.651 1.00 32.56 515 VAL A CA 1
ATOM 1998 C C . VAL A 1 271 ? 27.045 27.864 5.555 1.00 32.99 515 VAL A C 1
ATOM 1999 O O . VAL A 1 271 ? 27.074 27.726 6.781 1.00 33.32 515 VAL A O 1
ATOM 2003 N N . GLU A 1 272 ? 26.657 28.980 4.944 1.00 32.22 516 GLU A N 1
ATOM 2004 C CA . GLU A 1 272 ? 26.202 30.164 5.666 1.00 33.22 516 GLU A CA 1
ATOM 2005 C C . GLU A 1 272 ? 24.755 29.915 6.080 1.00 30.49 516 GLU A C 1
ATOM 2006 O O . GLU A 1 272 ? 23.871 29.827 5.226 1.00 30.32 516 GLU A O 1
ATOM 2012 N N . TYR A 1 273 ? 24.521 29.811 7.387 1.00 27.94 517 TYR A N 1
ATOM 2013 C CA . TYR A 1 273 ? 23.191 29.531 7.899 1.00 26.64 517 TYR A CA 1
ATOM 2014 C C . TYR A 1 273 ? 22.900 30.302 9.191 1.00 27.24 517 TYR A C 1
ATOM 2015 O O . TYR A 1 273 ? 23.808 30.709 9.916 1.00 26.60 517 TYR A O 1
ATOM 2024 N N . GLU A 1 274 ? 21.620 30.504 9.469 1.00 27.31 518 GLU A N 1
ATOM 2025 C CA . GLU A 1 274 ? 21.199 31.221 10.661 1.00 27.24 518 GLU A CA 1
ATOM 2026 C C . GLU A 1 274 ? 21.167 30.219 11.820 1.00 26.34 518 GLU A C 1
ATOM 2027 O O . GLU A 1 274 ? 20.117 29.692 12.176 1.00 25.17 518 GLU A O 1
ATOM 2033 N N . TRP A 1 275 ? 22.335 29.939 12.386 1.00 26.34 519 TRP A N 1
ATOM 2034 C CA . TRP A 1 275 ? 22.433 28.997 13.490 1.00 26.17 519 TRP A CA 1
ATOM 2035 C C . TRP A 1 275 ? 21.756 29.549 14.728 1.00 28.26 519 TRP A C 1
ATOM 2036 O O . TRP A 1 275 ? 21.262 28.794 15.580 1.00 26.52 519 TRP A O 1
ATOM 2047 N N . ARG A 1 276 ? 21.723 30.876 14.810 1.00 28.67 520 ARG A N 1
ATOM 2048 C CA . ARG A 1 276 ? 21.125 31.569 15.938 1.00 31.79 520 ARG A CA 1
ATOM 2049 C C . ARG A 1 276 ? 21.780 31.145 17.256 1.00 32.90 520 ARG A C 1
ATOM 2050 O O . ARG A 1 276 ? 21.119 30.826 18.242 1.00 30.01 520 ARG A O 1
ATOM 2058 N N . LEU A 1 277 ? 23.103 31.132 17.257 1.00 36.04 521 LEU A N 1
ATOM 2059 C CA . LEU A 1 277 ? 23.832 30.780 18.462 1.00 38.47 521 LEU A CA 1
ATOM 2060 C C . LEU A 1 277 ? 24.460 32.081 18.949 1.00 39.59 521 LEU A C 1
ATOM 2061 O O . LEU A 1 277 ? 25.655 32.322 18.764 1.00 39.68 521 LEU A O 1
ATOM 2066 N N . LEU A 1 278 ? 23.637 32.938 19.543 1.00 39.78 522 LEU A N 1
ATOM 2067 C CA . LEU A 1 278 ? 24.137 34.215 20.043 1.00 41.79 522 LEU A CA 1
ATOM 2068 C C . LEU A 1 278 ? 23.889 34.365 21.536 1.00 42.09 522 LEU A C 1
ATOM 2069 O O . LEU A 1 278 ? 24.787 34.938 22.187 1.00 43.28 522 LEU A O 1
#

Foldseek 3Di:
DLVLLLVVLCPPVQLQAALFAGHGRFFKDFLLQLEGHHVLLLVLQVVVDLLFTDIDGSPPDDAFVLSNLSVLPAYSVNLCVFLQVQPDDPDPLGHHVVDDSVSSNVRVCCSGVVSVRGDQPDPDDLGLLAQCLVCLLVLPPSSVSNSVSNVHQQLFFHPDDDDPFARDGSLLVNLVRDDQARLSSNLSSLSNHPAQLDAGPQQDGSLLSCLQVLVLQSNLSNVLSVHDQCRATNVGHGSLNSNVVVVSVSSNVQVVCVVVVNHDDRHYGRHPSVSD

Secondary structure (DSSP, 8-state):
-HHHHHHHHHHSTTTTB-TTT--BS--EEETTTTEEE-HHHHHHHHHH-TTT--EEETTTS---GGGGHHHHHS-HHHHHHHHTTT--SSS--S--TT--HHHHHHHHIIIIII-TTS---SSSHHHHHHHHHHHHHTT-HHHHHHHHHTT--TTSB---SS-SSTT-BHHHHHHHH--TTTHHHHHHHHHH-S-TT---TT---HHHHHHHTT-HHHHHHHHHTT--TT---TTS--HHHHHHHTT-HHHHHHHHHHHTT---SS----------

Radius of gyration: 19.04 Å; Cα contacts (8 Å, |Δi|>4): 510; chains: 1; bounding box: 44×45×53 Å

Int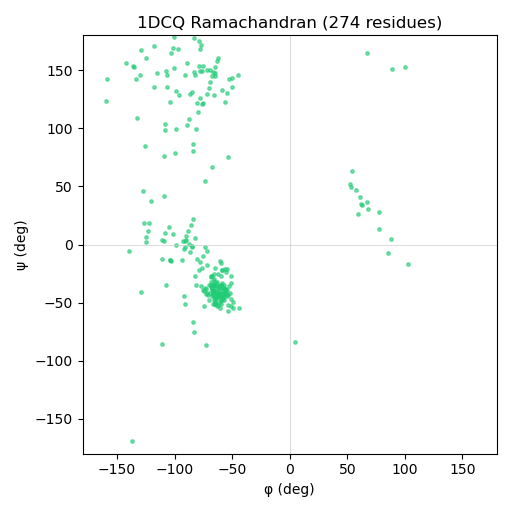erPro domains:
  IPR001164 Arf GTPase activating protein [PF01412] (425-541)
  IPR001164 Arf GTPase activating protein [PR00405] (436-455)
  IPR001164 Arf GTPase activating protein [PR00405] (455-472)
  IPR001164 Arf GTPase activating protein [PR00405] (476-497)
  IPR001164 Arf GTPase activating protein [PS50115] (424-546)
  IPR001164 Arf GTPase activating protein [SM00105] (424-544)
  IPR001452 SH3 domain [PF14604] (903-953)
  IPR001452 SH3 domain [PS50002] (896-958)
  IPR001452 SH3 domain [SM00326] (899-957)
  IPR001849 Pleckstrin homology domain [PF00169] (310-398)
  IPR001849 Pleckstrin homology domain [PS50003] (308-400)
  IPR001849 Pleckstrin homology domain [SM00233] (309-402)
  IPR002110 Ankyrin repeat [PF12796] (592-677)
  IPR002110 Ankyrin repeat [PS50088] (623-655)
  IPR002110 Ankyrin repeat [SM00248] (587-619)
  IPR002110 Ankyrin repeat [SM00248] (623-652)
  IPR002110 Ankyrin repeat [SM00248] (656-686)
  IPR004148 BAR domain [PF16746] (33-266)
  IPR011993 PH-like domain superfamily [G3DSA:2.30.29.30] (303-417)
  IPR027267 AH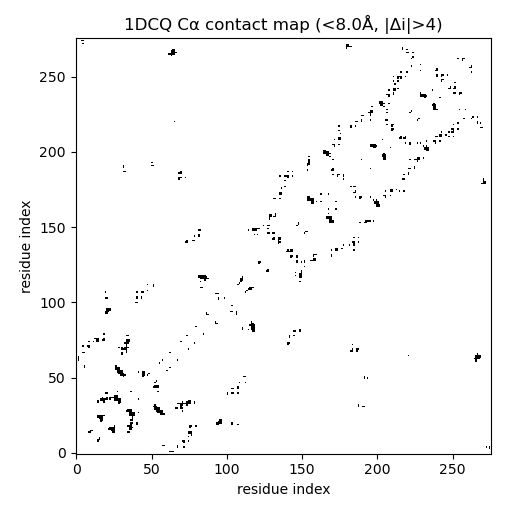/BAR domain superfamily [G3DSA:1.20.1270.60] (28-279)

Nearest PDB structures (foldseek):
  1dcq-assembly1_A  TM=1.004E+00  e=3.477E-53  Mus musculus
  2b0o-assembly3_E  TM=9.446E-01  e=1.300E-29  Homo sapiens
  3lvr-assembly1_E  TM=9.277E-01  e=2.747E-25  Homo sapiens
  3t9k-assembly2_B  TM=8.374E-01  e=7.595E-20  Homo sapiens
  3t9k-assembly1_A  TM=8.162E-01  e=2.034E-19  Homo sapiens

Sequence (276 aa):
LTKEIISEVQRMTGNDVCCDCGAPDPTWLSTNLGILTCIECSGIHRELGVHYSRMQSLTLDVLGTSELLLAKNIGNAGFNEIMECCLPSEDPVKPNPGSDMIARKDYITAKYMERRYARKKHADTAAKLHSLCEAVKTRDIFGLLQAYADGVDLTEKIPLANGHEPDETALHLAVRSVDRTSLHIVDFLVQNSGNLDKQTGKGSTALHYCCLTDNAECLKLLLRGKASIEIANESGETPLDIAKRLKHEHCEELLTQALSGRFNSHVHVEYEWRLL

GO terms:
  GO:0005515 protein binding (F, IPI)

CATH classification: 1.10.220.150 (+1 more: 1.25.40.20)

B-factor: mean 32.71, std 10.69, range [14.28, 77.7]

Solvent-accessible surface area: 11974 Å² total; per-residue (Å²): 136,30,70,92,0,23,40,46,0,70,162,40,131,23,4,84,66,1,1,0,4,29,14,101,108,4,41,38,0,0,7,1,0,0,0,0,0,15,116,81,0,2,34,8,0,131,81,24,27,104,88,84,3,74,7,64,1,1,72,146,59,105,11,0,1,0,32,0,0,0,0,29,36,14,5,3,55,16,0,25,134,24,0,22,74,70,53,53,105,106,49,129,60,64,11,84,70,71,19,93,97,132,40,2,118,99,5,0,43,4,0,4,85,92,76,137,5,10,24,113,136,47,90,90,95,79,30,25,25,108,24,0,0,38,6,0,107,97,92,63,13,72,19,0,0,22,1,35,1,0,35,18,78,12,21,80,40,14,73,43,109,95,32,115,16,76,89,4,5,0,11,2,9,0,1,84,38,14,61,133,60,1,5,14,0,0,0,0,0,2,6,32,12,89,63,16,37,91,80,6,44,95,12,3,2,0,2,0,5,0,0,62,81,66,30,10,35,0,0,26,0,0,11,54,26,109,8,23,35,115,40,40,22,127,84,50,37,33,0,43,63,2,0,53,138,66,79,37,74,90,0,68,50,5,0,63,54,23,111,82,72,70,48,74,99,83,2,88,11,96,13,67,22,156,41,206

Organism: Mus musculus (NCBI:txid10090)